Protein AF-A0A847JJD7-F1 (afdb_monomer)

Sequence (275 aa):
AQRFPERFYNIGIAEPCMVDVAVGLALGGLIPFANAFSALLSLRAIEAIRSNICYARTNVKLVAHYAGLSDYKDGPTHHSISDIAIFRSLPGMTLIVPSDATQTAAFVPLMAEKDGPITMRISRGASIAVHKEGEALEIGKAIARRKGKDVGLIACGSMVGRCMAASEILAREGIDAAVLEIHTIKPIDRDSICRVAADAGAIVTAEEHSILGGLGGAVAEVLAEECPTPMARIGISDTFARTAPDTDSLMDAYGLSIDQIVSAAIGVLKKKEKR

Solvent-accessible surface area (backbone atoms only — not comparable to full-atom values): 14033 Å² total; per-residue (Å²): 85,92,93,48,51,97,80,49,84,86,65,73,100,34,60,42,58,41,49,52,51,30,40,52,41,20,76,71,74,46,78,32,76,48,74,49,46,21,37,47,47,54,68,70,15,35,65,49,46,44,55,53,25,34,71,63,52,30,40,33,34,37,36,24,31,35,20,19,58,36,35,18,73,75,13,56,88,45,33,18,44,53,38,60,28,52,53,66,68,41,61,78,42,31,36,34,25,43,38,31,72,62,48,43,60,61,43,51,61,55,58,71,71,47,86,35,28,34,37,39,42,34,59,64,48,90,45,53,75,79,71,63,90,88,65,89,84,56,95,36,54,58,46,80,79,37,82,41,50,53,29,22,37,38,17,26,19,56,30,36,32,41,48,54,55,23,32,57,55,35,45,76,73,73,38,42,37,15,30,37,35,41,36,21,68,27,60,53,37,57,68,61,50,44,50,41,34,68,54,12,47,16,38,31,26,33,38,68,29,2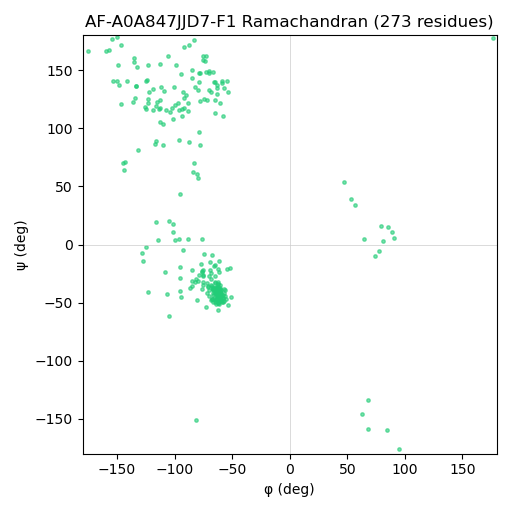4,49,66,57,21,65,44,35,57,51,48,54,46,24,72,75,77,42,80,49,52,67,40,72,38,22,31,80,86,68,83,57,70,60,42,98,43,42,66,65,44,38,38,77,47,50,60,30,42,68,46,53,40,52,43,49,61,55,29,43,63,54,46,78,75,109

pLDDT: mean 96.85, std 4.01, range [60.66, 98.94]

Nearest PDB structures (foldseek):
  6yak-assembly1_DDD  TM=9.909E-01  e=3.198E-36  Carboxydothermus hydrogenoformans
  6yaj-assembly1_AAA  TM=9.752E-01  e=3.052E-31  Carboxydothermus hydrogenoformans
  6yaj-assembly1_BBB  TM=9.661E-01  e=2.372E-31  Carboxydothermus hydrogenoformans
  6yaj-assembly1_CCC  TM=9.621E-01  e=3.250E-31  Carboxydothermus hydrogenoformans
  3ooy-assembly1_A  TM=9.419E-01  e=3.879E-27  Homo sapiens

Structure (mmCIF, N/CA/C/O backbone):
data_AF-A0A847JJD7-F1
#
_entry.id   AF-A0A847JJD7-F1
#
loop_
_atom_site.group_PDB
_atom_site.id
_atom_site.type_symbol
_atom_site.label_atom_id
_atom_site.label_alt_id
_atom_site.label_comp_id
_atom_site.label_asym_id
_atom_site.label_entity_id
_atom_site.label_seq_id
_atom_site.pdbx_PDB_ins_code
_atom_site.Cartn_x
_atom_site.Cartn_y
_atom_site.Cartn_z
_atom_site.occupancy
_atom_site.B_iso_or_equiv
_atom_site.auth_seq_id
_atom_site.auth_comp_id
_atom_site.auth_asym_id
_atom_site.auth_atom_id
_atom_site.pdbx_PDB_model_num
ATOM 1 N N . ALA A 1 1 ? 21.525 -11.545 -11.274 1.00 77.75 1 ALA A N 1
ATOM 2 C CA . ALA A 1 1 ? 22.694 -11.771 -12.149 1.00 77.75 1 ALA A CA 1
ATOM 3 C C . ALA A 1 1 ? 23.219 -13.213 -12.105 1.00 77.75 1 ALA A C 1
ATOM 5 O O . ALA A 1 1 ? 23.188 -13.846 -13.143 1.00 77.75 1 ALA A O 1
ATOM 6 N N . GLN A 1 2 ? 23.631 -13.772 -10.952 1.00 92.75 2 GLN A N 1
ATOM 7 C CA . GLN A 1 2 ? 24.321 -15.085 -10.882 1.00 92.75 2 GLN A CA 1
ATOM 8 C C . GLN A 1 2 ? 23.629 -16.247 -11.628 1.00 92.75 2 GLN A C 1
ATOM 10 O O . GLN A 1 2 ? 24.290 -16.978 -12.354 1.00 92.75 2 GLN A O 1
ATOM 15 N N . ARG A 1 3 ? 22.305 -16.412 -11.484 1.00 95.56 3 ARG A N 1
ATOM 16 C CA . ARG A 1 3 ? 21.555 -17.514 -12.124 1.00 95.56 3 ARG A CA 1
ATOM 17 C C . ARG A 1 3 ? 21.197 -17.262 -13.597 1.00 95.56 3 ARG A C 1
ATOM 19 O O . ARG A 1 3 ? 21.053 -18.213 -14.353 1.00 95.56 3 ARG A O 1
ATOM 26 N N . PHE A 1 4 ? 21.014 -16.001 -13.993 1.00 96.06 4 PHE A N 1
ATOM 27 C CA . PHE A 1 4 ? 20.565 -15.602 -15.335 1.00 96.06 4 PHE A CA 1
ATOM 28 C C . PHE A 1 4 ? 21.274 -14.307 -15.776 1.00 96.06 4 PHE A C 1
ATOM 30 O O . PHE A 1 4 ? 20.643 -13.247 -15.784 1.00 96.06 4 PHE A O 1
ATOM 37 N N . PRO A 1 5 ? 22.583 -14.351 -16.078 1.00 96.00 5 PRO A N 1
ATOM 38 C CA . PRO A 1 5 ? 23.358 -13.148 -16.388 1.00 96.00 5 PRO A CA 1
ATOM 39 C C . PRO A 1 5 ? 22.875 -12.461 -17.672 1.00 96.00 5 PRO A C 1
ATOM 41 O O . PRO A 1 5 ? 22.655 -11.257 -17.660 1.00 96.00 5 PRO A O 1
ATOM 44 N N . GLU A 1 6 ? 22.559 -13.234 -18.714 1.00 97.00 6 GLU A N 1
ATOM 45 C CA . GLU A 1 6 ? 22.067 -12.731 -20.013 1.00 97.00 6 GLU A CA 1
ATOM 46 C C . GLU A 1 6 ? 20.669 -12.087 -19.959 1.00 97.00 6 GLU A C 1
ATOM 48 O O . GLU A 1 6 ? 20.204 -11.509 -20.936 1.00 97.00 6 GLU A O 1
ATOM 53 N N . ARG A 1 7 ? 19.966 -12.202 -18.822 1.00 95.94 7 ARG A N 1
ATOM 54 C CA . ARG A 1 7 ? 18.640 -11.599 -18.589 1.00 95.94 7 ARG A CA 1
ATOM 55 C C . ARG A 1 7 ? 18.666 -10.562 -17.466 1.00 95.94 7 ARG A C 1
ATOM 57 O O . ARG A 1 7 ? 17.633 -10.277 -16.864 1.00 95.94 7 ARG A O 1
ATOM 64 N N . PHE A 1 8 ? 19.847 -10.046 -17.132 1.00 97.88 8 PHE A N 1
ATOM 65 C CA . PHE A 1 8 ? 20.032 -9.039 -16.097 1.00 97.88 8 PHE A CA 1
ATOM 66 C C . PHE A 1 8 ? 20.765 -7.825 -16.666 1.00 97.88 8 PHE A C 1
ATOM 68 O O . PHE A 1 8 ? 21.933 -7.911 -17.034 1.00 97.88 8 PHE A O 1
ATOM 75 N N . TYR A 1 9 ? 20.089 -6.680 -16.669 1.00 97.06 9 TYR A N 1
ATOM 76 C CA . TYR A 1 9 ? 20.621 -5.430 -17.200 1.00 97.06 9 TYR A CA 1
ATOM 77 C C . TYR A 1 9 ? 20.827 -4.438 -16.056 1.00 97.06 9 TYR A C 1
ATOM 79 O O . TYR A 1 9 ? 19.872 -4.058 -15.380 1.00 97.06 9 TYR A O 1
ATOM 87 N N . ASN A 1 10 ? 22.074 -4.027 -15.825 1.00 96.81 10 ASN A N 1
ATOM 88 C CA . ASN A 1 10 ? 22.389 -2.944 -14.896 1.00 96.81 10 ASN A CA 1
ATOM 89 C C . ASN A 1 10 ? 22.458 -1.627 -15.676 1.00 96.81 10 ASN A C 1
ATOM 91 O O . ASN A 1 10 ? 23.309 -1.476 -16.548 1.00 96.81 10 ASN A O 1
ATOM 95 N N . ILE A 1 11 ? 21.560 -0.696 -15.356 1.00 97.25 11 ILE A N 1
ATOM 96 C CA . ILE A 1 11 ? 21.404 0.582 -16.067 1.00 97.25 11 ILE A CA 1
ATOM 97 C C . ILE A 1 11 ? 22.097 1.742 -15.317 1.00 97.25 11 ILE A C 1
ATOM 99 O O . ILE A 1 11 ? 22.046 2.891 -15.745 1.00 97.25 11 ILE A O 1
ATOM 103 N N . GLY A 1 12 ? 22.790 1.458 -14.207 1.00 96.81 12 GLY A N 1
ATOM 104 C CA . GLY A 1 12 ? 23.416 2.479 -13.364 1.00 96.81 12 GLY A CA 1
ATOM 105 C C . GLY A 1 12 ? 22.395 3.365 -12.637 1.00 96.81 12 GLY A C 1
ATOM 106 O O . GLY A 1 12 ? 21.240 2.985 -12.457 1.00 96.81 12 GLY A O 1
ATOM 107 N N . ILE A 1 13 ? 22.822 4.559 -12.211 1.00 97.06 13 ILE A N 1
ATOM 108 C CA . ILE A 1 13 ? 21.993 5.532 -11.466 1.00 97.06 13 ILE A CA 1
ATOM 109 C C . ILE A 1 13 ? 21.169 6.381 -12.453 1.00 97.06 13 ILE A C 1
ATOM 111 O O . ILE A 1 13 ? 21.366 7.591 -12.609 1.00 97.06 13 ILE A O 1
ATOM 115 N N . ALA A 1 14 ? 20.294 5.713 -13.201 1.00 97.50 14 ALA A N 1
ATOM 116 C CA . ALA A 1 14 ? 19.528 6.302 -14.294 1.00 97.50 14 ALA A CA 1
ATOM 117 C C . ALA A 1 14 ? 18.119 5.697 -14.364 1.00 97.50 14 ALA A C 1
ATOM 119 O O . ALA A 1 14 ? 17.756 5.030 -15.326 1.00 97.50 14 ALA A O 1
ATOM 120 N N . GLU A 1 15 ? 17.311 5.914 -13.328 1.00 98.06 15 GLU A N 1
ATOM 121 C CA . GLU A 1 15 ? 15.996 5.285 -13.165 1.00 98.06 15 GLU A CA 1
ATOM 122 C C . GLU A 1 15 ? 15.002 5.617 -14.291 1.00 98.06 15 GLU A C 1
ATOM 124 O O . GLU A 1 15 ? 14.332 4.689 -14.744 1.00 98.06 15 GLU A O 1
ATOM 129 N N . PRO A 1 16 ? 14.925 6.857 -14.823 1.00 98.19 16 PRO A N 1
ATOM 130 C CA . PRO A 1 16 ? 14.134 7.118 -16.028 1.00 98.19 16 PRO A CA 1
ATOM 131 C C . PRO A 1 16 ? 14.611 6.284 -17.228 1.00 98.19 16 PRO A C 1
ATOM 133 O O . PRO A 1 16 ? 13.804 5.638 -17.888 1.00 98.19 16 PRO A O 1
ATOM 136 N N . CYS A 1 17 ? 15.929 6.192 -17.452 1.00 98.25 17 CYS A N 1
ATOM 137 C CA . CYS A 1 17 ? 16.489 5.363 -18.523 1.00 98.25 17 CYS A CA 1
ATOM 138 C C . CYS A 1 17 ? 16.209 3.871 -18.300 1.00 98.25 17 CYS A C 1
ATOM 140 O O . CYS A 1 17 ? 15.950 3.145 -19.252 1.00 98.25 17 CYS A O 1
ATOM 142 N N . MET A 1 18 ? 16.245 3.394 -17.051 1.00 98.62 18 MET A N 1
ATOM 143 C CA . MET A 1 18 ? 15.882 2.018 -16.705 1.00 98.62 18 MET A CA 1
ATOM 144 C C . MET A 1 18 ? 14.426 1.722 -17.076 1.00 98.62 18 MET A C 1
ATOM 146 O O . MET A 1 18 ? 14.143 0.646 -17.602 1.00 98.62 18 MET A O 1
ATOM 150 N N . VAL A 1 19 ? 13.518 2.672 -16.831 1.00 98.62 19 VAL A N 1
ATOM 151 C CA . VAL A 1 19 ? 12.116 2.569 -17.250 1.00 98.62 19 VAL A CA 1
ATOM 152 C C . VAL A 1 19 ? 12.015 2.483 -18.772 1.00 98.62 19 VAL A C 1
ATOM 154 O O . VAL A 1 19 ? 11.368 1.567 -19.270 1.00 98.62 19 VAL A O 1
ATOM 157 N N . ASP A 1 20 ? 12.707 3.345 -19.516 1.00 98.38 20 ASP A N 1
ATOM 158 C CA . ASP A 1 20 ? 12.668 3.330 -20.985 1.00 98.38 20 ASP A CA 1
ATOM 159 C C . ASP A 1 20 ? 13.267 2.052 -21.586 1.00 98.38 20 ASP A C 1
ATOM 161 O O . ASP A 1 20 ? 12.718 1.483 -22.532 1.00 98.38 20 ASP A O 1
ATOM 165 N N . VAL A 1 21 ? 14.354 1.538 -21.003 1.00 98.69 21 VAL A N 1
ATOM 166 C CA . VAL A 1 21 ? 14.927 0.241 -21.387 1.00 98.69 21 VAL A CA 1
ATOM 167 C C . VAL A 1 21 ? 13.924 -0.881 -21.128 1.00 98.69 21 VAL A C 1
ATOM 169 O O . VAL A 1 21 ? 13.715 -1.721 -22.003 1.00 98.69 21 VAL A O 1
ATOM 172 N N . ALA A 1 22 ? 13.259 -0.891 -19.968 1.00 98.69 22 ALA A N 1
ATOM 173 C CA . ALA A 1 22 ? 12.214 -1.867 -19.682 1.00 98.69 22 ALA A CA 1
ATOM 174 C C . ALA A 1 22 ? 11.063 -1.761 -20.694 1.00 98.69 22 ALA A C 1
ATOM 176 O O . ALA A 1 22 ? 10.629 -2.773 -21.232 1.00 98.69 22 ALA A O 1
ATOM 177 N N . VAL A 1 23 ? 10.621 -0.554 -21.039 1.00 98.75 23 VAL A N 1
ATOM 178 C CA . VAL A 1 23 ? 9.600 -0.339 -22.074 1.00 98.75 23 VAL A CA 1
ATOM 179 C C . VAL A 1 23 ? 10.040 -0.922 -23.421 1.00 98.75 23 VAL A C 1
ATOM 181 O O . VAL A 1 23 ? 9.278 -1.665 -24.038 1.00 98.75 23 VAL A O 1
ATOM 184 N N . GLY A 1 24 ? 11.279 -0.671 -23.851 1.00 98.62 24 GLY A N 1
ATOM 185 C CA . GLY A 1 24 ? 11.830 -1.248 -25.080 1.00 98.62 24 GLY A CA 1
ATOM 186 C C . GLY A 1 24 ? 11.854 -2.781 -25.066 1.00 98.62 24 GLY A C 1
ATOM 187 O O . GLY A 1 24 ? 11.443 -3.413 -26.038 1.00 98.62 24 GLY A O 1
ATOM 188 N N . LEU A 1 25 ? 12.262 -3.391 -23.947 1.00 98.56 25 LEU A N 1
ATOM 189 C CA . LEU A 1 25 ? 12.244 -4.849 -23.774 1.00 98.56 25 LEU A CA 1
ATOM 190 C C . LEU A 1 25 ? 10.815 -5.412 -23.833 1.00 98.56 25 LEU A C 1
ATOM 192 O O . LEU A 1 25 ? 10.595 -6.442 -24.471 1.00 98.56 25 LEU A O 1
ATOM 196 N N . ALA A 1 26 ? 9.844 -4.732 -23.213 1.00 98.62 26 ALA A N 1
ATOM 197 C CA . ALA A 1 26 ? 8.437 -5.130 -23.252 1.00 98.62 26 ALA A CA 1
ATOM 198 C C . ALA A 1 26 ? 7.869 -5.084 -24.679 1.00 98.62 26 ALA A C 1
ATOM 200 O O . ALA A 1 26 ? 7.222 -6.032 -25.120 1.00 98.62 26 ALA A O 1
ATOM 201 N N . LEU A 1 27 ? 8.162 -4.020 -25.432 1.00 98.25 27 LEU A N 1
ATOM 202 C CA . LEU A 1 27 ? 7.766 -3.893 -26.841 1.00 98.25 27 LEU A CA 1
ATOM 203 C C . LEU A 1 27 ? 8.446 -4.938 -27.741 1.00 98.25 27 LEU A C 1
ATOM 205 O O . LEU A 1 27 ? 7.876 -5.344 -28.750 1.00 98.25 27 LEU A O 1
ATOM 209 N N . GLY A 1 28 ? 9.633 -5.410 -27.355 1.00 98.00 28 GLY A N 1
ATOM 210 C CA . GLY A 1 28 ? 10.330 -6.534 -27.984 1.00 98.00 28 GLY A CA 1
ATOM 211 C C . GLY A 1 28 ? 9.774 -7.920 -27.629 1.00 98.00 28 GLY A C 1
ATOM 212 O O . GLY A 1 28 ? 10.360 -8.920 -28.039 1.00 98.00 28 GLY A O 1
ATOM 213 N N . GLY A 1 29 ? 8.674 -8.005 -26.871 1.00 97.38 29 GLY A N 1
ATOM 214 C CA . GLY A 1 29 ? 8.011 -9.262 -26.509 1.00 97.38 29 GLY A CA 1
ATOM 215 C C . GLY A 1 29 ? 8.528 -9.926 -25.229 1.00 97.38 29 GLY A C 1
ATOM 216 O O . GLY A 1 29 ? 8.178 -11.074 -24.957 1.00 97.38 29 GLY A O 1
ATOM 217 N N . LEU A 1 30 ? 9.358 -9.238 -24.438 1.00 98.19 30 LEU A N 1
ATOM 218 C CA 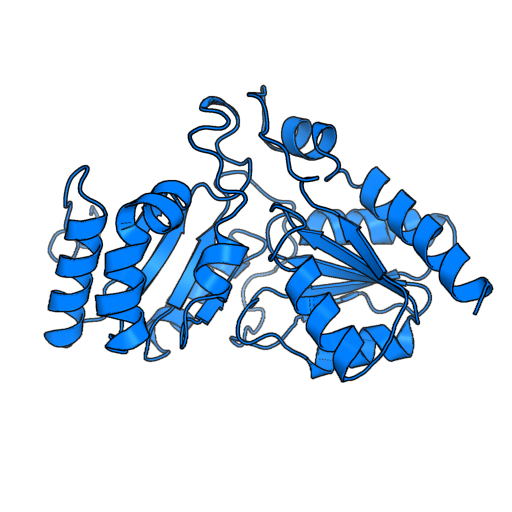. LEU A 1 30 ? 9.816 -9.727 -23.134 1.00 98.19 30 LEU A CA 1
ATOM 219 C C . LEU A 1 30 ? 8.902 -9.247 -21.995 1.00 98.19 30 LEU A C 1
ATOM 221 O O . LEU A 1 30 ? 8.050 -8.383 -22.173 1.00 98.19 30 LEU A O 1
ATOM 225 N N . ILE A 1 31 ? 9.110 -9.796 -20.794 1.00 98.50 31 ILE A N 1
ATOM 226 C CA . ILE A 1 31 ? 8.401 -9.402 -19.566 1.00 98.50 31 ILE A CA 1
ATOM 227 C C . ILE A 1 31 ? 9.437 -8.839 -18.580 1.00 98.50 31 ILE A C 1
ATOM 229 O O . ILE A 1 31 ? 10.026 -9.591 -17.796 1.00 98.50 31 ILE A O 1
ATOM 233 N N . PRO A 1 32 ? 9.754 -7.538 -18.660 1.00 98.50 32 PRO A N 1
ATOM 234 C CA . PRO A 1 32 ? 10.805 -6.932 -17.860 1.00 98.50 32 PRO A CA 1
ATOM 235 C C . PRO A 1 32 ? 10.331 -6.639 -16.435 1.00 98.50 32 PRO A C 1
ATOM 237 O O . PRO A 1 32 ? 9.287 -6.021 -16.218 1.00 98.50 32 PRO A O 1
ATOM 240 N N . PHE A 1 33 ? 11.165 -7.025 -15.471 1.00 98.69 33 PHE A N 1
ATOM 241 C CA . PHE A 1 33 ? 11.082 -6.572 -14.087 1.00 98.69 33 PHE A CA 1
ATOM 242 C C . PHE A 1 33 ? 12.138 -5.487 -13.858 1.00 98.69 33 PHE A C 1
ATOM 244 O O . PHE A 1 33 ? 13.333 -5.780 -13.813 1.00 98.69 33 PHE A O 1
ATOM 251 N N . ALA A 1 34 ? 11.699 -4.237 -13.723 1.00 98.31 34 ALA A N 1
ATOM 252 C CA . ALA A 1 34 ? 12.548 -3.099 -13.395 1.00 98.31 34 ALA A CA 1
ATOM 253 C C . ALA A 1 34 ? 12.497 -2.845 -11.883 1.00 98.31 34 ALA A C 1
ATOM 255 O O . ALA A 1 34 ? 11.443 -2.530 -11.330 1.00 98.31 34 ALA A O 1
ATOM 256 N N . ASN A 1 35 ? 13.636 -3.018 -11.213 1.00 96.81 35 ASN A N 1
ATOM 257 C CA . ASN A 1 35 ? 13.753 -2.934 -9.759 1.00 96.81 35 ASN A CA 1
ATOM 258 C C . ASN A 1 35 ? 14.596 -1.721 -9.356 1.00 96.81 35 ASN A C 1
ATOM 260 O O . ASN A 1 35 ? 15.750 -1.615 -9.768 1.00 96.81 35 ASN A O 1
ATOM 264 N N . ALA A 1 36 ? 14.034 -0.847 -8.525 1.00 97.12 36 ALA A N 1
ATOM 265 C CA . ALA A 1 36 ? 14.740 0.272 -7.909 1.00 97.12 36 ALA A CA 1
ATOM 266 C C . ALA A 1 36 ? 14.064 0.670 -6.589 1.00 97.12 36 ALA A C 1
ATOM 268 O O . ALA A 1 36 ? 13.037 0.116 -6.192 1.00 97.12 36 ALA A O 1
ATOM 269 N N . PHE A 1 37 ? 14.653 1.639 -5.889 1.00 97.19 37 PHE A N 1
ATOM 270 C CA . PHE A 1 37 ? 14.077 2.157 -4.653 1.00 97.19 37 PHE A CA 1
ATOM 271 C C . PHE A 1 37 ? 12.747 2.839 -4.971 1.00 97.19 37 PHE A C 1
ATOM 273 O O . PHE A 1 37 ? 12.632 3.559 -5.967 1.00 97.19 37 PHE A O 1
ATOM 280 N N . SER A 1 38 ? 11.755 2.640 -4.109 1.00 97.50 38 SER A N 1
ATOM 281 C CA . SER A 1 38 ? 10.404 3.147 -4.309 1.00 97.50 38 SER A CA 1
ATOM 282 C C . SER A 1 38 ? 10.418 4.662 -4.470 1.00 97.50 38 SER A C 1
ATOM 284 O O . SER A 1 38 ? 9.846 5.168 -5.427 1.00 97.50 38 SER A O 1
ATOM 286 N N . ALA A 1 39 ? 11.193 5.376 -3.642 1.00 96.25 39 ALA A N 1
ATOM 287 C CA . ALA A 1 39 ? 11.387 6.820 -3.764 1.00 96.25 39 ALA A CA 1
ATOM 288 C C . ALA A 1 39 ? 11.934 7.245 -5.142 1.00 96.25 39 ALA A C 1
ATOM 290 O O . ALA A 1 39 ? 11.503 8.253 -5.695 1.00 96.25 39 ALA A O 1
ATOM 291 N N . LEU A 1 40 ? 12.843 6.474 -5.744 1.00 97.38 40 LEU A N 1
ATOM 292 C CA . LEU A 1 40 ? 13.418 6.816 -7.048 1.00 97.38 40 LEU A CA 1
ATOM 293 C C . LEU A 1 40 ? 12.428 6.534 -8.186 1.00 97.38 40 LEU A C 1
ATOM 295 O O . LEU A 1 40 ? 12.306 7.336 -9.110 1.00 97.38 40 LEU A O 1
ATOM 299 N N . LEU A 1 41 ? 11.657 5.449 -8.099 1.00 98.25 41 LEU A N 1
ATOM 300 C CA . LEU A 1 41 ? 10.594 5.180 -9.067 1.00 98.25 41 LEU A CA 1
ATOM 301 C C . LEU A 1 41 ? 9.458 6.207 -8.961 1.00 98.25 41 LEU A C 1
ATOM 303 O O . LEU A 1 41 ? 9.027 6.751 -9.976 1.00 98.25 41 LEU A O 1
ATOM 307 N N . SER A 1 42 ? 8.989 6.496 -7.747 1.00 97.69 42 SER A N 1
ATOM 308 C CA . SER A 1 42 ? 7.819 7.344 -7.511 1.00 97.69 42 SER A CA 1
ATOM 309 C C . SER A 1 42 ? 8.110 8.839 -7.636 1.00 97.69 42 SER A C 1
ATOM 311 O O . SER A 1 42 ? 7.197 9.595 -7.947 1.00 97.69 42 SER A O 1
ATOM 313 N N . LEU A 1 43 ? 9.350 9.287 -7.409 1.00 96.94 43 LEU A N 1
ATOM 314 C CA . LEU A 1 43 ? 9.704 10.712 -7.473 1.00 96.94 43 LEU A CA 1
ATOM 315 C C . LEU A 1 43 ? 10.525 11.063 -8.716 1.00 96.94 43 LEU A C 1
ATOM 317 O O . LEU A 1 43 ? 10.267 12.085 -9.346 1.00 96.94 43 LEU A O 1
ATOM 321 N N . ARG A 1 44 ? 11.513 10.237 -9.083 1.00 97.50 44 ARG A N 1
ATOM 322 C CA . ARG A 1 44 ? 12.485 10.568 -10.141 1.00 97.50 44 ARG A CA 1
ATOM 323 C C . ARG A 1 44 ? 12.100 10.003 -11.507 1.00 97.50 44 ARG A C 1
ATOM 325 O O . ARG A 1 44 ? 12.252 10.703 -12.501 1.00 97.50 44 ARG A O 1
ATOM 332 N N . ALA A 1 45 ? 11.573 8.780 -11.572 1.00 98.25 45 ALA A N 1
ATOM 333 C CA . ALA A 1 45 ? 11.187 8.131 -12.832 1.00 98.25 45 ALA A CA 1
ATOM 334 C C . ALA A 1 45 ? 9.694 8.275 -13.190 1.00 98.25 45 ALA A C 1
ATOM 336 O O . ALA A 1 45 ? 9.233 7.700 -14.175 1.00 98.25 45 ALA A O 1
ATOM 337 N N . ILE A 1 46 ? 8.926 9.038 -12.407 1.00 98.31 46 ILE A N 1
ATOM 338 C CA . ILE A 1 46 ? 7.461 9.047 -12.485 1.00 98.31 46 ILE A CA 1
ATOM 339 C C . ILE A 1 46 ? 6.902 9.519 -13.830 1.00 98.31 46 ILE A C 1
ATOM 341 O O . ILE A 1 46 ? 5.881 9.001 -14.278 1.00 98.31 46 ILE A O 1
ATOM 345 N N . GLU A 1 47 ? 7.563 10.467 -14.497 1.00 98.31 47 GLU A N 1
ATOM 346 C CA . GLU A 1 47 ? 7.131 10.942 -15.816 1.00 98.31 47 GLU A CA 1
ATOM 347 C C . GLU A 1 47 ? 7.242 9.818 -16.858 1.00 98.31 47 GLU A C 1
ATOM 349 O O . GLU A 1 47 ? 6.241 9.482 -17.492 1.00 98.31 47 GLU A O 1
ATOM 354 N N . ALA A 1 48 ? 8.393 9.138 -16.918 1.00 98.19 48 ALA A N 1
ATOM 355 C CA . ALA A 1 48 ? 8.603 7.989 -17.797 1.00 98.19 48 ALA A CA 1
ATOM 356 C C . ALA A 1 48 ? 7.616 6.848 -17.485 1.00 98.19 48 ALA A C 1
ATOM 358 O O . ALA A 1 48 ? 7.027 6.262 -18.391 1.00 98.19 48 ALA A O 1
ATOM 359 N N . ILE A 1 49 ? 7.344 6.568 -16.204 1.00 98.75 49 ILE A N 1
ATOM 360 C CA . ILE A 1 49 ? 6.347 5.558 -15.807 1.00 98.75 49 ILE A CA 1
ATOM 361 C C . ILE A 1 49 ? 4.940 5.966 -16.267 1.00 98.75 49 ILE A C 1
ATOM 363 O O . ILE A 1 49 ? 4.176 5.142 -16.776 1.00 98.75 49 ILE A O 1
ATOM 367 N N . ARG A 1 50 ? 4.564 7.236 -16.112 1.00 98.62 50 ARG A N 1
ATOM 368 C CA . ARG A 1 50 ? 3.251 7.731 -16.536 1.00 98.62 50 ARG A CA 1
ATOM 369 C C . ARG A 1 50 ? 3.082 7.626 -18.053 1.00 98.62 50 ARG A C 1
ATOM 371 O O . ARG A 1 50 ? 2.070 7.096 -18.509 1.00 98.62 50 ARG A O 1
ATOM 378 N N . SER A 1 51 ? 4.041 8.132 -18.817 1.00 98.19 51 SER A N 1
ATOM 379 C CA . SER A 1 51 ? 3.928 8.275 -20.270 1.00 98.19 51 SER A CA 1
ATOM 380 C C . SER A 1 51 ? 4.217 6.958 -20.998 1.00 98.19 51 SER A C 1
ATOM 382 O O . SER A 1 51 ? 3.417 6.511 -21.824 1.00 98.19 51 SER A O 1
ATOM 384 N N . ASN A 1 52 ? 5.303 6.278 -20.632 1.00 98.56 52 ASN A N 1
ATOM 385 C CA . ASN A 1 52 ? 5.836 5.152 -21.403 1.00 98.56 52 ASN A CA 1
ATOM 386 C C . ASN A 1 52 ? 5.336 3.794 -20.889 1.00 98.56 52 ASN A C 1
ATOM 388 O O . ASN A 1 52 ? 5.351 2.812 -21.632 1.00 98.56 52 ASN A O 1
ATOM 392 N N . ILE A 1 53 ? 4.841 3.733 -19.646 1.00 98.62 53 ILE A N 1
ATOM 393 C CA . ILE A 1 53 ? 4.211 2.529 -19.087 1.00 98.62 53 ILE A CA 1
ATOM 394 C C . ILE A 1 53 ? 2.691 2.670 -19.032 1.00 98.62 53 ILE A C 1
ATOM 396 O O . ILE A 1 53 ? 1.981 1.895 -19.668 1.00 98.62 53 ILE A O 1
ATOM 400 N N . CYS A 1 54 ? 2.167 3.645 -18.289 1.00 98.62 54 CYS A N 1
ATOM 401 C CA . CYS A 1 54 ? 0.732 3.710 -18.001 1.00 98.62 54 CYS A CA 1
ATOM 402 C C . CYS A 1 54 ? -0.092 4.126 -19.222 1.00 98.62 54 CYS A C 1
ATOM 404 O O . CYS A 1 54 ? -1.022 3.423 -19.616 1.00 98.62 54 CYS A O 1
ATOM 406 N N . TYR A 1 55 ? 0.255 5.258 -19.840 1.00 98.44 55 TYR A N 1
ATOM 407 C CA . TYR A 1 55 ? -0.453 5.768 -21.013 1.00 98.44 55 TYR A CA 1
ATOM 408 C C . TYR A 1 55 ? -0.292 4.836 -22.220 1.00 98.44 55 TYR A C 1
ATOM 410 O O . TYR A 1 55 ? -1.286 4.465 -22.844 1.00 98.44 55 TYR A O 1
ATOM 418 N N . ALA A 1 56 ? 0.937 4.388 -22.492 1.00 97.88 56 ALA A N 1
ATOM 419 C CA . ALA A 1 56 ? 1.233 3.454 -23.577 1.00 97.88 56 ALA A CA 1
ATOM 420 C C . ALA A 1 56 ? 0.807 1.995 -23.297 1.00 97.88 56 ALA A C 1
ATOM 422 O O . ALA A 1 56 ? 0.857 1.167 -24.202 1.00 97.88 56 ALA A O 1
ATOM 423 N N . ARG A 1 57 ? 0.374 1.678 -22.065 1.00 97.62 57 ARG A N 1
ATOM 424 C CA . ARG A 1 57 ? -0.043 0.339 -21.603 1.00 97.62 57 ARG A CA 1
ATOM 425 C C . ARG A 1 57 ? 1.002 -0.753 -21.849 1.00 97.62 57 ARG A C 1
ATOM 427 O O . ARG A 1 57 ? 0.656 -1.872 -22.218 1.00 97.62 57 ARG A O 1
ATOM 434 N N . THR A 1 58 ? 2.279 -0.441 -21.658 1.00 98.38 58 THR A N 1
ATOM 435 C CA . THR A 1 58 ? 3.344 -1.425 -21.887 1.00 98.38 58 THR A CA 1
ATOM 436 C C . THR A 1 58 ? 3.443 -2.422 -20.732 1.00 98.38 58 THR A C 1
ATOM 438 O O . THR A 1 58 ? 3.160 -2.105 -19.573 1.00 98.38 58 THR A O 1
ATOM 441 N N . ASN A 1 59 ? 3.819 -3.663 -21.054 1.00 98.62 59 ASN A N 1
ATOM 442 C CA . ASN A 1 59 ? 3.816 -4.798 -20.129 1.00 98.62 59 ASN A CA 1
ATOM 443 C C . ASN A 1 59 ? 5.046 -4.809 -19.195 1.00 98.62 59 ASN A C 1
ATOM 445 O O . ASN A 1 59 ? 5.822 -5.762 -19.173 1.00 98.62 59 ASN A O 1
ATOM 449 N N . VAL A 1 60 ? 5.251 -3.727 -18.440 1.00 98.81 60 VAL A N 1
ATOM 450 C CA . VAL A 1 60 ? 6.393 -3.563 -17.527 1.00 98.81 60 VAL A CA 1
ATOM 451 C C . VAL A 1 60 ? 5.990 -3.853 -16.083 1.00 98.81 60 VAL A C 1
ATOM 453 O O . VAL A 1 60 ? 4.955 -3.379 -15.602 1.00 98.81 60 VAL A O 1
ATOM 456 N N . LYS A 1 61 ? 6.837 -4.612 -15.375 1.00 98.81 61 LYS A N 1
ATOM 457 C CA . LYS A 1 61 ? 6.695 -4.906 -13.944 1.00 98.81 61 LYS A CA 1
ATOM 458 C C . LYS A 1 61 ? 7.696 -4.069 -13.160 1.00 98.81 61 LYS A C 1
ATOM 460 O O . LYS A 1 61 ? 8.903 -4.242 -13.291 1.00 98.81 61 LYS A O 1
ATOM 465 N N . LEU A 1 62 ? 7.199 -3.152 -12.349 1.00 98.81 62 LEU A N 1
ATOM 466 C CA . LEU A 1 62 ? 8.000 -2.330 -11.456 1.00 98.81 62 LEU A CA 1
ATOM 467 C C . LEU A 1 62 ? 8.075 -3.014 -10.090 1.00 98.81 62 LEU A C 1
ATOM 469 O O . LEU A 1 62 ? 7.060 -3.422 -9.527 1.00 98.81 62 LEU A O 1
ATOM 473 N N . VAL A 1 63 ? 9.280 -3.139 -9.546 1.00 98.44 63 VAL A N 1
ATOM 474 C CA . VAL A 1 63 ? 9.499 -3.579 -8.166 1.00 98.44 63 VAL A CA 1
ATOM 475 C C . VAL A 1 63 ? 10.071 -2.391 -7.408 1.00 98.44 63 VAL A C 1
ATOM 477 O O . VAL A 1 63 ? 11.215 -1.996 -7.617 1.00 98.44 63 VAL A O 1
ATOM 480 N N . ALA A 1 64 ? 9.228 -1.786 -6.578 1.00 97.88 64 ALA A N 1
ATOM 481 C CA . ALA A 1 64 ? 9.515 -0.594 -5.800 1.00 97.88 64 ALA A CA 1
ATOM 482 C C . ALA A 1 64 ? 9.954 -1.006 -4.391 1.00 97.88 64 ALA A C 1
ATOM 484 O O . ALA A 1 64 ? 9.131 -1.198 -3.495 1.00 97.88 64 ALA A O 1
ATOM 485 N N . HIS A 1 65 ? 11.258 -1.204 -4.214 1.00 94.19 65 HIS A N 1
ATOM 486 C CA . HIS A 1 65 ? 11.846 -1.708 -2.970 1.00 94.19 65 HIS A CA 1
ATOM 487 C C . HIS A 1 65 ? 12.156 -0.569 -1.981 1.00 94.19 65 HIS A C 1
ATOM 489 O O . HIS A 1 65 ? 12.090 0.597 -2.353 1.00 94.19 65 HIS A O 1
ATOM 495 N N . TYR A 1 66 ? 12.534 -0.871 -0.735 1.00 95.50 66 TYR A N 1
ATOM 496 C CA . TYR A 1 66 ? 12.853 0.152 0.285 1.00 95.50 66 TYR A CA 1
ATOM 497 C C . TYR A 1 66 ? 11.693 1.130 0.531 1.00 95.50 66 TYR A C 1
ATOM 499 O O . TYR A 1 66 ? 11.883 2.321 0.768 1.00 95.50 66 TYR A O 1
ATOM 507 N N . ALA A 1 67 ? 10.462 0.635 0.426 1.00 97.00 67 ALA A N 1
ATOM 508 C CA . ALA A 1 67 ? 9.286 1.458 0.621 1.00 97.00 67 ALA A CA 1
ATOM 509 C C . ALA A 1 67 ? 9.070 1.812 2.104 1.00 97.00 67 ALA A C 1
ATOM 511 O O . ALA A 1 67 ? 9.615 1.163 3.000 1.00 97.00 67 ALA A O 1
ATOM 512 N N . GLY A 1 68 ? 8.255 2.833 2.364 1.00 96.94 68 GLY A N 1
ATOM 513 C CA . GLY A 1 68 ? 7.889 3.241 3.717 1.00 96.94 68 GLY A CA 1
ATOM 514 C C . GLY A 1 68 ? 9.065 3.829 4.488 1.00 96.94 68 GLY A C 1
ATOM 515 O O . GLY A 1 68 ? 9.808 4.666 3.974 1.00 96.94 68 GLY A O 1
ATOM 516 N N . LEU A 1 69 ? 9.211 3.383 5.731 1.00 96.88 69 LEU A N 1
ATOM 517 C CA . LEU A 1 69 ? 10.241 3.785 6.690 1.00 96.88 69 LEU A CA 1
ATOM 518 C C . LEU A 1 69 ? 11.361 2.742 6.796 1.00 96.88 69 LEU A C 1
ATOM 520 O O . LEU A 1 69 ? 12.209 2.800 7.684 1.00 96.88 69 LEU A O 1
ATOM 524 N N . SER A 1 70 ? 11.373 1.769 5.885 1.00 93.44 70 SER A N 1
ATOM 525 C CA . SER A 1 70 ? 12.292 0.635 5.934 1.00 93.44 70 SER A CA 1
ATOM 526 C C . SER A 1 70 ? 13.757 0.977 5.676 1.00 93.44 70 SER A C 1
ATOM 528 O O . SER A 1 70 ? 14.631 0.190 6.040 1.00 93.44 70 SER A O 1
ATOM 530 N N . ASP A 1 71 ? 14.038 2.164 5.131 1.00 93.62 71 ASP A N 1
ATOM 531 C CA . ASP A 1 71 ? 15.391 2.720 5.015 1.00 93.62 71 ASP A CA 1
ATOM 532 C C . ASP A 1 71 ? 15.746 3.664 6.174 1.00 93.62 71 ASP A C 1
ATOM 534 O O . ASP A 1 71 ? 16.334 4.734 6.023 1.00 93.62 71 ASP A O 1
ATOM 538 N N . TYR A 1 72 ? 15.380 3.213 7.371 1.00 93.19 72 TYR A N 1
ATOM 539 C CA . TYR A 1 72 ? 15.435 3.925 8.644 1.00 93.19 72 TYR A CA 1
ATOM 540 C C . TYR A 1 72 ? 16.797 4.561 8.998 1.00 93.19 72 TYR A C 1
ATOM 542 O O . TYR A 1 72 ? 16.849 5.449 9.849 1.00 93.19 72 TYR A O 1
ATOM 550 N N . LYS A 1 73 ? 17.912 4.122 8.390 1.00 93.94 73 LYS A N 1
ATOM 551 C CA . LYS A 1 73 ? 19.252 4.711 8.598 1.00 93.94 73 LYS A CA 1
ATOM 552 C C . LYS A 1 73 ? 19.533 5.896 7.681 1.00 93.94 73 LYS A C 1
ATOM 554 O O . LYS A 1 73 ? 20.172 6.847 8.124 1.00 93.94 73 LYS A O 1
ATOM 559 N N . ASP A 1 74 ? 19.060 5.830 6.441 1.00 93.50 74 ASP A N 1
ATOM 560 C CA . ASP A 1 74 ? 19.346 6.823 5.402 1.00 93.50 74 ASP A CA 1
ATOM 561 C C . ASP A 1 74 ? 18.373 8.011 5.487 1.00 93.50 74 ASP A C 1
ATOM 563 O O . ASP A 1 74 ? 18.698 9.138 5.101 1.00 93.50 74 ASP A O 1
ATOM 567 N N . GLY A 1 75 ? 17.212 7.793 6.114 1.00 93.50 75 GLY A N 1
ATOM 568 C CA . GLY A 1 75 ? 16.336 8.850 6.600 1.00 93.50 75 GLY A CA 1
ATOM 569 C C . GLY A 1 75 ? 15.389 9.416 5.537 1.00 93.50 75 GLY A C 1
ATOM 570 O O . GLY A 1 75 ? 15.098 8.769 4.528 1.00 93.50 75 GLY A O 1
ATOM 571 N N . PRO A 1 76 ? 14.861 10.637 5.745 1.00 94.31 76 PRO A N 1
ATOM 572 C CA . PRO A 1 76 ? 13.702 11.140 5.004 1.00 94.31 76 PRO A CA 1
ATOM 573 C C . PRO A 1 76 ? 13.924 11.337 3.503 1.00 94.31 76 PRO A C 1
ATOM 575 O O . PRO A 1 76 ? 12.951 11.431 2.764 1.00 94.31 76 PRO A O 1
ATOM 578 N N . THR A 1 77 ? 15.173 11.397 3.039 1.00 94.12 77 THR A N 1
ATOM 579 C CA . THR A 1 77 ? 15.494 11.468 1.605 1.00 94.12 77 THR A CA 1
ATOM 580 C C . THR A 1 77 ? 15.311 10.127 0.889 1.00 94.12 77 THR A C 1
ATOM 582 O O . THR A 1 77 ? 15.138 10.120 -0.327 1.00 94.12 77 THR A O 1
ATOM 585 N N . HIS A 1 78 ? 15.338 9.015 1.630 1.00 94.12 78 HIS A N 1
ATOM 586 C CA . HIS A 1 78 ? 15.194 7.650 1.113 1.00 94.12 78 HIS A CA 1
ATOM 587 C C . HIS A 1 78 ? 13.845 7.021 1.479 1.00 94.12 78 HIS A C 1
ATOM 589 O O . HIS A 1 78 ? 13.362 6.142 0.764 1.00 94.12 78 HIS A O 1
ATOM 595 N N . HIS A 1 79 ? 13.200 7.494 2.549 1.00 96.25 79 HIS A N 1
ATOM 596 C CA . HIS A 1 79 ? 11.856 7.060 2.917 1.00 96.25 79 HIS A CA 1
ATOM 597 C C . HIS A 1 79 ? 10.850 7.300 1.785 1.00 96.25 79 HIS A C 1
ATOM 599 O O . HIS A 1 79 ? 10.772 8.384 1.206 1.00 96.25 79 HIS A O 1
ATOM 605 N N . SER A 1 80 ? 10.017 6.296 1.517 1.00 96.81 80 SER A N 1
ATOM 606 C CA . SER A 1 80 ? 9.004 6.352 0.465 1.00 96.81 80 SER A CA 1
ATOM 607 C C . SER A 1 80 ? 7.605 6.258 1.067 1.00 96.81 80 SER A C 1
ATOM 609 O O . SER A 1 80 ? 7.053 5.178 1.284 1.00 96.81 80 SER A O 1
ATOM 611 N N . ILE A 1 81 ? 7.067 7.430 1.407 1.00 97.19 81 ILE A N 1
ATOM 612 C CA . ILE A 1 81 ? 5.817 7.592 2.168 1.00 97.19 81 ILE A CA 1
ATOM 613 C C . ILE A 1 81 ? 4.690 8.242 1.354 1.00 97.19 81 ILE A C 1
ATOM 615 O O . ILE A 1 81 ? 3.631 8.531 1.906 1.00 97.19 81 ILE A O 1
ATOM 619 N N . SER A 1 82 ? 4.935 8.498 0.068 1.00 97.62 82 SER A N 1
ATOM 620 C CA . SER A 1 82 ? 3.989 9.074 -0.900 1.00 97.62 82 SER A CA 1
ATOM 621 C C . SER A 1 82 ? 3.813 8.201 -2.150 1.00 97.62 82 SER A C 1
ATOM 623 O O . SER A 1 82 ? 3.029 8.531 -3.041 1.00 97.62 82 SER A O 1
ATOM 625 N N . ASP A 1 83 ? 4.536 7.084 -2.236 1.00 98.44 83 ASP A N 1
ATOM 626 C CA . ASP A 1 83 ? 4.577 6.196 -3.394 1.00 98.44 83 ASP A CA 1
ATOM 627 C C . ASP A 1 83 ? 3.236 5.526 -3.692 1.00 98.44 83 ASP A C 1
ATOM 629 O O . ASP A 1 83 ? 2.841 5.472 -4.857 1.00 98.44 83 ASP A O 1
ATOM 633 N N . ILE A 1 84 ? 2.496 5.079 -2.669 1.00 98.75 84 ILE A N 1
ATOM 634 C CA . ILE A 1 84 ? 1.149 4.520 -2.862 1.00 98.75 84 ILE A CA 1
ATOM 635 C C . ILE A 1 84 ? 0.246 5.578 -3.494 1.00 98.75 84 ILE A C 1
ATOM 637 O O . ILE A 1 84 ? -0.404 5.289 -4.496 1.00 98.75 84 ILE A O 1
ATOM 641 N N . ALA A 1 85 ? 0.234 6.804 -2.962 1.00 98.75 85 ALA A N 1
ATOM 642 C CA . ALA A 1 85 ? -0.588 7.886 -3.506 1.00 98.75 85 ALA A CA 1
ATOM 643 C C . ALA A 1 85 ? -0.225 8.204 -4.967 1.00 98.75 85 ALA A C 1
ATOM 645 O O . ALA A 1 85 ? -1.108 8.303 -5.824 1.00 98.75 85 ALA A O 1
ATOM 646 N N . ILE A 1 86 ? 1.074 8.298 -5.264 1.00 98.75 86 ILE A N 1
ATOM 647 C CA . ILE A 1 86 ? 1.585 8.583 -6.607 1.00 98.75 86 ILE A CA 1
ATOM 648 C C . ILE A 1 86 ? 1.189 7.470 -7.581 1.00 98.75 86 ILE A C 1
ATOM 650 O O . ILE A 1 86 ? 0.512 7.743 -8.573 1.00 98.75 86 ILE A O 1
ATOM 654 N N . PHE A 1 87 ? 1.534 6.211 -7.301 1.00 98.69 87 PHE A N 1
ATOM 655 C CA . PHE A 1 87 ? 1.245 5.104 -8.215 1.00 98.69 87 PHE A CA 1
ATOM 656 C C . PHE A 1 87 ? -0.253 4.832 -8.357 1.00 98.69 87 PHE A C 1
ATOM 658 O O . PHE A 1 87 ? -0.723 4.558 -9.462 1.00 98.69 87 PHE A O 1
ATOM 665 N N . ARG A 1 88 ? -1.032 4.955 -7.274 1.00 98.50 88 ARG A N 1
ATOM 666 C CA . ARG A 1 88 ? -2.491 4.771 -7.308 1.00 98.50 88 ARG A CA 1
ATOM 667 C C . ARG A 1 88 ? -3.171 5.792 -8.218 1.00 98.50 88 ARG A C 1
ATOM 669 O O . ARG A 1 88 ? -4.155 5.445 -8.876 1.00 98.50 88 ARG A O 1
ATOM 676 N N . SER A 1 89 ? -2.633 7.009 -8.315 1.00 98.25 89 SER A N 1
ATOM 677 C CA . SER A 1 89 ? -3.167 8.052 -9.200 1.00 98.25 89 SER A CA 1
ATOM 678 C C . SER A 1 89 ? -2.972 7.756 -10.697 1.00 98.25 89 SER A C 1
ATOM 680 O O . SER A 1 89 ? -3.731 8.259 -11.525 1.00 98.25 89 SER A O 1
ATOM 682 N N . LEU A 1 90 ? -2.013 6.898 -11.069 1.00 98.56 90 LEU A N 1
ATOM 683 C CA . LEU A 1 90 ? -1.698 6.610 -12.471 1.00 98.56 90 LEU A CA 1
ATOM 684 C C . LEU A 1 90 ? -2.764 5.712 -13.129 1.00 98.56 90 LEU A C 1
ATOM 686 O O . LEU A 1 90 ? -3.031 4.615 -12.625 1.00 98.56 90 LEU A O 1
ATOM 690 N N . PRO A 1 91 ? -3.380 6.107 -14.260 1.00 98.38 91 PRO A N 1
ATOM 691 C CA . PRO A 1 91 ? -4.366 5.280 -14.961 1.00 98.38 91 PRO A CA 1
ATOM 692 C C . PRO A 1 91 ? -3.807 3.919 -15.397 1.00 98.38 91 PRO A C 1
ATOM 694 O O . PRO A 1 91 ? -2.679 3.830 -15.863 1.00 98.38 91 PRO A O 1
ATOM 697 N N . GLY A 1 92 ? -4.597 2.850 -15.258 1.00 96.62 92 GLY A N 1
ATOM 698 C CA . GLY A 1 92 ? -4.220 1.501 -15.712 1.00 96.62 92 GLY A CA 1
ATOM 699 C C . GLY A 1 92 ? -3.169 0.764 -14.868 1.00 96.62 92 GLY A C 1
ATOM 700 O O . GLY A 1 92 ? -2.990 -0.432 -15.069 1.00 96.62 92 GLY A O 1
ATOM 701 N N . MET A 1 93 ? -2.515 1.426 -13.907 1.00 98.38 93 MET A N 1
ATOM 702 C CA . MET A 1 93 ? -1.550 0.786 -13.005 1.00 98.38 93 MET A CA 1
ATOM 703 C C . MET A 1 93 ? -2.233 -0.195 -12.044 1.00 98.38 93 MET A C 1
ATOM 705 O O . MET A 1 93 ? -3.198 0.169 -11.368 1.00 98.38 93 MET A O 1
ATOM 709 N N . THR A 1 94 ? -1.684 -1.407 -11.933 1.00 98.81 94 THR A N 1
ATOM 710 C CA . THR A 1 94 ? -1.955 -2.320 -10.813 1.00 98.81 94 THR A CA 1
ATOM 711 C C . THR A 1 94 ? -0.935 -2.066 -9.702 1.00 98.81 94 THR A C 1
ATOM 713 O O . THR A 1 94 ? 0.263 -2.079 -9.966 1.00 98.81 94 THR A O 1
ATOM 716 N N . LEU A 1 95 ? -1.385 -1.854 -8.465 1.00 98.88 95 LEU A N 1
ATOM 717 C CA . LEU A 1 95 ? -0.522 -1.583 -7.308 1.00 98.88 95 LEU A CA 1
ATOM 718 C C . LEU A 1 95 ? -0.692 -2.674 -6.250 1.00 98.88 95 LEU A C 1
ATOM 720 O O . LEU A 1 95 ? -1.767 -2.805 -5.659 1.00 98.88 95 LEU A O 1
ATOM 724 N N . ILE A 1 96 ? 0.383 -3.424 -6.008 1.00 98.88 96 ILE A N 1
ATOM 725 C CA . ILE A 1 96 ? 0.454 -4.520 -5.038 1.00 98.88 96 ILE A CA 1
ATOM 726 C C . ILE A 1 96 ? 1.394 -4.118 -3.890 1.00 98.88 96 ILE A C 1
ATOM 728 O O . ILE A 1 96 ? 2.467 -3.569 -4.126 1.00 98.88 96 ILE A O 1
ATOM 732 N N . VAL A 1 97 ? 0.997 -4.385 -2.651 1.00 98.69 97 VAL A N 1
ATOM 733 C CA . VAL A 1 97 ? 1.730 -4.105 -1.411 1.00 98.69 97 VAL A CA 1
ATOM 734 C C . VAL A 1 97 ? 1.701 -5.379 -0.552 1.00 98.69 97 VAL A C 1
ATOM 736 O O . VAL A 1 97 ? 0.834 -5.505 0.318 1.00 98.69 97 VAL A O 1
ATOM 739 N N . PRO A 1 98 ? 2.581 -6.361 -0.826 1.00 97.69 98 PRO A N 1
ATOM 740 C CA . PRO A 1 98 ? 2.600 -7.613 -0.086 1.00 97.69 98 PRO A CA 1
ATOM 741 C C . PRO A 1 98 ? 3.012 -7.411 1.376 1.00 97.69 98 PRO A C 1
ATOM 743 O O . PRO A 1 98 ? 3.820 -6.539 1.697 1.00 97.69 98 PRO A O 1
ATOM 746 N N . SER A 1 99 ? 2.467 -8.244 2.255 1.00 96.88 99 SER A N 1
ATOM 747 C CA . SER A 1 99 ? 2.577 -8.134 3.709 1.00 96.88 99 SER A CA 1
ATOM 748 C C . SER A 1 99 ? 3.838 -8.759 4.289 1.00 96.88 99 SER A C 1
ATOM 750 O O . SER A 1 99 ? 4.358 -8.278 5.296 1.00 96.88 99 SER A O 1
ATOM 752 N N . ASP A 1 100 ? 4.345 -9.820 3.662 1.00 95.75 100 ASP A N 1
ATOM 753 C CA . ASP A 1 100 ? 5.552 -10.527 4.084 1.00 95.75 100 ASP A CA 1
ATOM 754 C C . ASP A 1 100 ? 6.299 -11.164 2.898 1.00 95.75 100 ASP A C 1
ATOM 756 O O . ASP A 1 100 ? 5.897 -11.062 1.732 1.00 95.75 100 ASP A O 1
ATOM 760 N N . ALA A 1 101 ? 7.435 -11.800 3.196 1.00 95.25 101 ALA A N 1
ATOM 761 C CA . ALA A 1 101 ? 8.297 -12.429 2.198 1.00 95.25 101 ALA A CA 1
ATOM 762 C C . ALA A 1 101 ? 7.599 -13.572 1.441 1.00 95.25 101 ALA A C 1
ATOM 764 O O . ALA A 1 101 ? 7.808 -13.724 0.236 1.00 95.25 101 ALA A O 1
ATOM 765 N N . THR A 1 102 ? 6.752 -14.343 2.126 1.00 96.25 102 THR A N 1
ATOM 766 C CA . THR A 1 102 ? 6.019 -15.472 1.541 1.00 96.25 102 THR A CA 1
ATOM 767 C C . THR A 1 102 ? 5.035 -14.972 0.492 1.00 96.25 102 THR A C 1
ATOM 769 O O . THR A 1 102 ? 5.035 -15.450 -0.643 1.00 96.25 102 THR A O 1
ATOM 772 N N . GLN A 1 103 ? 4.252 -13.946 0.830 1.00 97.12 103 GLN A N 1
ATOM 773 C CA . GLN A 1 103 ? 3.316 -13.341 -0.110 1.00 97.12 103 GLN A CA 1
ATOM 774 C C . GLN A 1 103 ? 4.032 -12.635 -1.265 1.00 97.12 103 GLN A C 1
ATOM 776 O O . GLN A 1 103 ? 3.605 -12.724 -2.415 1.00 97.12 103 GLN A O 1
ATOM 781 N N . THR A 1 104 ? 5.153 -11.968 -0.976 1.00 96.75 104 THR A N 1
ATOM 782 C CA . THR A 1 104 ? 5.988 -11.328 -2.000 1.00 96.75 104 THR A CA 1
ATOM 783 C C . THR A 1 104 ? 6.446 -12.348 -3.041 1.00 96.75 104 THR A C 1
ATOM 785 O O . THR A 1 104 ? 6.283 -12.120 -4.238 1.00 96.75 104 THR A O 1
ATOM 788 N N . ALA A 1 105 ? 6.971 -13.497 -2.603 1.00 96.25 105 ALA A N 1
ATOM 789 C CA . ALA A 1 105 ? 7.408 -14.565 -3.499 1.00 96.25 105 ALA A CA 1
ATOM 790 C C . ALA A 1 105 ? 6.250 -15.123 -4.342 1.00 96.25 105 ALA A C 1
ATOM 792 O O . ALA A 1 105 ? 6.424 -15.371 -5.535 1.00 96.25 105 ALA A O 1
ATOM 793 N N . ALA A 1 106 ? 5.066 -15.269 -3.743 1.00 97.12 106 ALA A N 1
ATOM 794 C CA . ALA A 1 106 ? 3.876 -15.770 -4.420 1.00 97.12 106 ALA A CA 1
ATOM 795 C C . ALA A 1 106 ? 3.300 -14.787 -5.463 1.00 97.12 106 ALA A C 1
ATOM 797 O O . ALA A 1 106 ? 2.733 -15.229 -6.461 1.00 97.12 106 ALA A O 1
ATOM 798 N N . PHE A 1 107 ? 3.500 -13.471 -5.308 1.00 97.81 107 PHE A N 1
ATOM 799 C CA . PHE A 1 107 ? 3.080 -12.492 -6.319 1.00 97.81 107 PHE A CA 1
ATOM 800 C C . PHE A 1 107 ? 3.976 -12.438 -7.557 1.00 97.81 107 PHE A C 1
ATOM 802 O O . PHE A 1 107 ? 3.484 -12.076 -8.623 1.00 97.81 107 PHE A O 1
ATOM 809 N N . VAL A 1 108 ? 5.258 -12.805 -7.466 1.00 97.50 108 VAL A N 1
ATOM 810 C CA . VAL A 1 108 ? 6.186 -12.753 -8.613 1.00 97.50 108 VAL A CA 1
ATOM 811 C C . VAL A 1 108 ? 5.660 -13.501 -9.852 1.00 97.50 108 VAL A C 1
ATOM 813 O O . VAL A 1 108 ? 5.623 -12.882 -10.920 1.00 97.50 108 VAL A O 1
ATOM 816 N N . PRO A 1 109 ? 5.232 -14.781 -9.773 1.00 97.44 109 PRO A N 1
ATOM 817 C CA . PRO A 1 109 ? 4.666 -15.469 -10.935 1.00 97.44 109 PRO A CA 1
ATOM 818 C C . PRO A 1 109 ? 3.356 -14.826 -11.417 1.00 97.44 109 PRO A C 1
ATOM 820 O O . PRO A 1 109 ? 3.206 -14.597 -12.614 1.00 97.44 109 PRO A O 1
ATOM 823 N N . LEU A 1 110 ? 2.463 -14.420 -10.507 1.00 97.94 110 LEU A N 1
ATOM 824 C CA . LEU A 1 110 ? 1.195 -13.764 -10.864 1.00 97.94 110 LEU A CA 1
ATOM 825 C C . LEU A 1 110 ? 1.412 -12.442 -11.616 1.00 97.94 110 LEU A C 1
ATOM 827 O O . LEU A 1 110 ? 0.693 -12.117 -12.560 1.00 97.94 110 LEU A O 1
ATOM 831 N N . MET A 1 111 ? 2.426 -11.673 -11.215 1.00 98.12 111 MET A N 1
ATOM 832 C CA . MET A 1 111 ? 2.824 -10.448 -11.902 1.00 98.12 111 MET A CA 1
ATOM 833 C C . MET A 1 111 ? 3.381 -10.722 -13.296 1.00 98.12 111 MET A C 1
ATOM 835 O O . MET A 1 111 ? 3.141 -9.929 -14.206 1.00 98.12 111 MET A O 1
ATOM 839 N N . ALA A 1 112 ? 4.145 -11.805 -13.459 1.00 98.19 112 ALA A N 1
ATOM 840 C CA . ALA A 1 112 ? 4.704 -12.188 -14.749 1.00 98.19 112 ALA A CA 1
ATOM 841 C C . ALA A 1 112 ? 3.607 -12.633 -15.732 1.00 98.19 112 ALA A C 1
ATOM 843 O O . ALA A 1 112 ? 3.704 -12.334 -16.917 1.00 98.19 112 ALA A O 1
ATOM 844 N N . GLU A 1 113 ? 2.562 -13.302 -15.242 1.00 97.62 113 GLU A N 1
ATOM 845 C CA . GLU A 1 113 ? 1.450 -13.812 -16.056 1.00 97.62 113 GLU A CA 1
ATOM 846 C C . GLU A 1 113 ? 0.418 -12.740 -16.431 1.00 97.62 113 GLU A C 1
ATOM 848 O O . GLU A 1 113 ? -0.194 -12.804 -17.498 1.00 97.62 113 GLU A O 1
ATOM 853 N N . LYS A 1 114 ? 0.205 -11.739 -15.571 1.00 97.50 114 LYS A N 1
ATOM 854 C CA . LYS A 1 114 ? -0.772 -10.676 -15.822 1.00 97.50 114 LYS A CA 1
ATOM 855 C C . LYS A 1 114 ? -0.222 -9.648 -16.808 1.00 97.50 114 LYS A C 1
ATOM 857 O O . LYS A 1 114 ? 0.776 -9.003 -16.512 1.00 97.50 114 LYS A O 1
ATOM 862 N N . ASP A 1 115 ? -0.918 -9.410 -17.917 1.00 97.88 115 ASP A N 1
ATOM 863 C CA . ASP A 1 115 ? -0.556 -8.358 -18.875 1.00 97.88 115 ASP A CA 1
ATOM 864 C C . ASP A 1 115 ? -0.792 -6.933 -18.330 1.00 97.88 115 ASP A C 1
ATOM 866 O O . ASP A 1 115 ? -1.714 -6.682 -17.543 1.00 97.88 115 ASP A O 1
ATOM 870 N N . GLY A 1 116 ? 0.055 -6.001 -18.771 1.00 97.25 116 GLY A N 1
ATOM 871 C CA . GLY A 1 116 ? -0.023 -4.570 -18.484 1.00 97.25 116 GLY A CA 1
ATOM 872 C C . GLY A 1 116 ? 0.817 -4.072 -17.294 1.00 97.25 116 GLY A C 1
ATOM 873 O O . GLY A 1 116 ? 1.583 -4.830 -16.686 1.00 97.25 116 GLY A O 1
ATOM 874 N N . PRO A 1 117 ? 0.694 -2.773 -16.956 1.00 98.50 117 PRO A N 1
ATOM 875 C CA . PRO A 1 117 ? 1.473 -2.124 -15.904 1.00 98.50 117 PRO A CA 1
ATOM 876 C C . PRO A 1 117 ? 1.188 -2.676 -14.507 1.00 98.50 117 PRO A C 1
ATOM 878 O O . PRO A 1 117 ? 0.050 -2.633 -14.025 1.00 98.50 117 PRO A O 1
ATOM 881 N N . ILE A 1 118 ? 2.235 -3.128 -13.817 1.00 98.81 118 ILE A N 1
ATOM 882 C CA . ILE A 1 118 ? 2.146 -3.529 -12.408 1.00 98.81 118 ILE A CA 1
ATOM 883 C C . ILE A 1 118 ? 3.311 -2.927 -11.639 1.00 98.81 118 ILE A C 1
ATOM 885 O O . ILE A 1 118 ? 4.446 -3.000 -12.097 1.00 98.81 118 ILE A O 1
ATOM 889 N N . THR A 1 119 ? 3.044 -2.398 -10.450 1.00 98.75 119 THR A N 1
ATOM 890 C CA . THR A 1 119 ? 4.066 -2.080 -9.457 1.00 98.75 119 THR A CA 1
ATOM 891 C C . THR A 1 119 ? 3.830 -2.882 -8.179 1.00 98.75 119 THR A C 1
ATOM 893 O O . THR A 1 119 ? 2.697 -2.990 -7.701 1.00 98.75 119 THR A O 1
ATOM 896 N N . MET A 1 120 ? 4.896 -3.469 -7.640 1.00 98.75 120 MET A N 1
ATOM 897 C CA . MET A 1 120 ? 4.900 -4.146 -6.346 1.00 98.75 120 MET A CA 1
ATOM 898 C C . MET A 1 120 ? 5.792 -3.372 -5.377 1.00 98.75 120 MET A C 1
ATOM 900 O O . MET A 1 120 ? 6.998 -3.251 -5.592 1.00 98.75 120 MET A O 1
ATOM 904 N N . ARG A 1 121 ? 5.181 -2.847 -4.315 1.00 98.25 121 ARG A N 1
ATOM 905 C CA . ARG A 1 121 ? 5.813 -2.044 -3.267 1.00 98.25 121 ARG A CA 1
ATOM 906 C C . ARG A 1 121 ? 6.284 -2.935 -2.125 1.00 98.25 121 ARG A C 1
ATOM 908 O O . ARG A 1 121 ? 5.457 -3.527 -1.440 1.00 98.25 121 ARG A O 1
ATOM 915 N N . ILE A 1 122 ? 7.589 -2.978 -1.876 1.00 96.19 122 ILE A N 1
ATOM 916 C CA . ILE A 1 122 ? 8.202 -3.859 -0.875 1.00 96.19 122 ILE A CA 1
ATOM 917 C C . ILE A 1 122 ? 8.976 -3.037 0.157 1.00 96.19 122 ILE A C 1
ATOM 919 O O . ILE A 1 122 ? 9.801 -2.187 -0.184 1.00 96.19 122 ILE A O 1
ATOM 923 N N . SER A 1 123 ? 8.729 -3.331 1.431 1.00 91.69 123 SER A N 1
ATOM 924 C CA . SER A 1 123 ? 9.527 -2.846 2.558 1.00 91.69 123 SER A CA 1
ATOM 925 C C . SER A 1 123 ? 10.811 -3.674 2.693 1.00 91.69 123 SER A C 1
ATOM 927 O O . SER A 1 123 ? 10.792 -4.890 2.517 1.00 91.69 123 SER A O 1
ATOM 929 N N . ARG A 1 124 ? 11.945 -3.030 2.994 1.00 88.69 124 ARG A N 1
ATOM 930 C CA . ARG A 1 124 ? 13.228 -3.715 3.251 1.00 88.69 124 ARG A CA 1
ATOM 931 C C . ARG A 1 124 ? 13.228 -4.454 4.596 1.00 88.69 124 ARG A C 1
ATOM 933 O O . ARG A 1 124 ? 13.926 -5.456 4.744 1.00 88.69 124 ARG A O 1
ATOM 940 N N . GLY A 1 125 ? 12.521 -3.905 5.583 1.00 81.88 125 GLY A N 1
ATOM 941 C CA . GLY A 1 125 ? 12.484 -4.423 6.946 1.00 81.88 125 GLY A CA 1
ATOM 942 C C . GLY A 1 125 ? 11.722 -5.741 7.013 1.00 81.88 125 GLY A C 1
ATOM 943 O O . GLY A 1 125 ? 10.792 -5.969 6.240 1.00 81.88 125 GLY A O 1
ATOM 944 N N . ALA A 1 126 ? 12.111 -6.612 7.943 1.00 85.25 126 ALA A N 1
ATOM 945 C CA . ALA A 1 126 ? 11.306 -7.787 8.243 1.00 85.25 126 ALA A CA 1
ATOM 946 C C . ALA A 1 126 ? 9.945 -7.340 8.796 1.00 85.25 126 ALA A C 1
ATOM 948 O O . ALA A 1 126 ? 9.877 -6.433 9.622 1.00 85.25 126 ALA A O 1
ATOM 949 N N . SER A 1 127 ? 8.872 -7.983 8.348 1.00 90.69 127 SER A N 1
ATOM 950 C CA . SER A 1 127 ? 7.535 -7.818 8.911 1.00 90.69 127 SER A CA 1
ATOM 951 C C . SER A 1 127 ? 7.154 -9.037 9.749 1.00 90.69 127 SER A C 1
ATOM 953 O O . SER A 1 127 ? 7.738 -10.117 9.628 1.00 90.69 127 SER A O 1
ATOM 955 N N . ILE A 1 128 ? 6.146 -8.870 10.605 1.00 95.25 128 ILE A N 1
ATOM 956 C CA . ILE A 1 128 ? 5.509 -9.990 11.302 1.00 95.25 128 ILE A CA 1
ATOM 957 C C . ILE A 1 128 ? 4.833 -10.867 10.238 1.00 95.25 128 ILE A C 1
ATOM 959 O O . ILE A 1 128 ? 3.882 -10.427 9.592 1.00 95.25 128 ILE A O 1
ATOM 963 N N . ALA A 1 129 ? 5.331 -12.091 10.053 1.00 95.50 129 ALA A N 1
ATOM 964 C CA . ALA A 1 129 ? 4.809 -13.027 9.061 1.00 95.50 129 ALA A CA 1
ATOM 965 C C . ALA A 1 129 ? 3.353 -13.420 9.360 1.00 95.50 129 ALA A C 1
ATOM 967 O O . ALA A 1 129 ? 3.013 -13.756 10.496 1.00 95.50 129 ALA A O 1
ATOM 968 N N . VAL A 1 130 ? 2.509 -13.413 8.326 1.00 96.19 130 VAL A N 1
ATOM 969 C CA . VAL A 1 130 ? 1.080 -13.772 8.417 1.00 96.19 130 VAL A CA 1
ATOM 970 C C . VAL A 1 130 ? 0.659 -14.829 7.396 1.00 96.19 130 VAL A C 1
ATOM 972 O O . VAL A 1 130 ? -0.399 -15.438 7.557 1.00 96.19 130 VAL A O 1
ATOM 975 N N . HIS A 1 131 ? 1.487 -15.085 6.383 1.00 95.06 131 HIS A N 1
ATOM 976 C CA . HIS A 1 131 ? 1.229 -16.074 5.341 1.00 95.06 131 HIS A CA 1
ATOM 977 C C . HIS A 1 131 ? 1.935 -17.400 5.583 1.00 95.06 131 HIS A C 1
ATOM 979 O O . HIS A 1 131 ? 3.015 -17.477 6.175 1.00 95.06 131 HIS A O 1
ATOM 985 N N . LYS A 1 132 ? 1.343 -18.450 5.015 1.00 91.25 132 LYS A N 1
ATOM 986 C CA . LYS A 1 132 ? 1.961 -19.769 4.858 1.00 91.25 132 LYS A CA 1
ATOM 987 C C . LYS A 1 132 ? 2.204 -20.041 3.377 1.00 91.25 132 LYS A C 1
ATOM 989 O O . LYS A 1 132 ? 1.515 -19.497 2.516 1.00 91.25 132 LYS A O 1
ATOM 994 N N . GLU A 1 133 ? 3.174 -20.897 3.077 1.00 90.31 133 GLU A N 1
ATOM 995 C CA . GLU A 1 133 ? 3.405 -21.341 1.702 1.00 90.31 133 GLU A CA 1
ATOM 996 C C . GLU A 1 133 ? 2.157 -22.030 1.126 1.00 90.31 133 GLU A C 1
ATOM 998 O O . GLU A 1 133 ? 1.468 -22.778 1.821 1.00 90.31 133 GLU A O 1
ATOM 1003 N N . GLY A 1 134 ? 1.873 -21.777 -0.155 1.00 86.38 134 GLY A N 1
ATOM 1004 C CA . GLY A 1 134 ? 0.754 -22.389 -0.878 1.00 86.38 134 GLY A CA 1
ATOM 1005 C C . GLY A 1 134 ? -0.617 -21.742 -0.652 1.00 86.38 134 GLY A C 1
ATOM 1006 O O . GLY A 1 134 ? -1.604 -22.233 -1.196 1.00 86.38 134 GLY A O 1
ATOM 1007 N N . GLU A 1 135 ? -0.704 -20.651 0.114 1.00 90.00 135 GLU A N 1
ATOM 1008 C CA . GLU A 1 135 ? -1.932 -19.857 0.207 1.00 90.00 135 GLU A CA 1
ATOM 1009 C C . GLU A 1 135 ? -2.287 -19.254 -1.165 1.00 90.00 135 GLU A C 1
ATOM 1011 O O . GLU A 1 135 ? -1.437 -18.671 -1.840 1.00 90.00 135 GLU A O 1
ATOM 1016 N N . ALA A 1 136 ? -3.538 -19.427 -1.599 1.00 89.25 136 ALA A N 1
ATOM 1017 C CA . ALA A 1 136 ? -3.994 -18.920 -2.889 1.00 89.25 136 ALA A CA 1
ATOM 1018 C C . ALA A 1 136 ? -4.089 -17.387 -2.867 1.00 89.25 136 ALA A C 1
ATOM 1020 O O . ALA A 1 136 ? -4.668 -16.812 -1.947 1.00 89.25 136 ALA A O 1
ATOM 1021 N N . LEU A 1 137 ? -3.555 -16.739 -3.905 1.00 95.44 137 LEU A N 1
ATOM 1022 C CA . LEU A 1 137 ? -3.571 -15.287 -4.074 1.00 95.44 137 LEU A CA 1
ATOM 1023 C C . LEU A 1 137 ? -4.198 -14.920 -5.419 1.00 95.44 137 LEU A C 1
ATOM 1025 O O . LEU A 1 137 ? -3.914 -15.549 -6.437 1.00 95.44 137 LEU A O 1
ATOM 1029 N N . GLU A 1 138 ? -4.999 -13.858 -5.431 1.00 97.62 138 GLU A N 1
ATOM 1030 C CA . GLU A 1 138 ? -5.587 -13.294 -6.645 1.00 97.62 138 GLU A CA 1
ATOM 1031 C C . GLU A 1 138 ? -5.429 -11.773 -6.622 1.00 97.62 138 GLU A C 1
ATOM 1033 O O . GLU A 1 138 ? -5.826 -11.103 -5.671 1.00 97.62 138 GLU A O 1
ATOM 1038 N N . ILE A 1 139 ? -4.843 -11.202 -7.678 1.00 98.44 139 ILE A N 1
ATOM 1039 C CA . ILE A 1 139 ? -4.665 -9.750 -7.787 1.00 98.44 139 ILE A CA 1
ATOM 1040 C C . ILE A 1 139 ? -6.037 -9.065 -7.757 1.00 98.44 139 ILE A C 1
ATOM 1042 O O . ILE A 1 139 ? -6.870 -9.294 -8.629 1.00 98.44 139 ILE A O 1
ATOM 1046 N N . GLY A 1 140 ? -6.233 -8.163 -6.794 1.00 98.31 140 GLY A N 1
ATOM 1047 C CA . GLY A 1 140 ? -7.486 -7.423 -6.621 1.00 98.31 140 GLY A CA 1
ATOM 1048 C C . GLY A 1 140 ? -8.509 -8.092 -5.701 1.00 98.31 140 GLY A C 1
ATOM 1049 O O . GLY A 1 140 ? -9.612 -7.565 -5.581 1.00 98.31 140 GLY A O 1
ATOM 1050 N N . LYS A 1 141 ? -8.168 -9.211 -5.047 1.00 98.50 141 LYS A N 1
ATOM 1051 C CA . LYS A 1 141 ? -8.994 -9.838 -4.004 1.00 98.50 141 LYS A CA 1
ATOM 1052 C C . LYS A 1 141 ? -8.357 -9.681 -2.635 1.00 98.50 141 LYS A C 1
ATOM 1054 O O . LYS A 1 141 ? -7.171 -9.921 -2.481 1.00 98.50 141 LYS A O 1
ATOM 1059 N N . ALA A 1 142 ? -9.134 -9.249 -1.651 1.00 98.38 142 ALA A N 1
ATOM 1060 C CA . ALA A 1 142 ? -8.675 -9.118 -0.274 1.00 98.38 142 ALA A CA 1
ATOM 1061 C C . ALA A 1 142 ? -8.573 -10.483 0.422 1.00 98.38 142 ALA A C 1
ATOM 1063 O O . ALA A 1 142 ? -9.225 -11.448 0.018 1.00 98.38 142 ALA A O 1
ATOM 1064 N N . ILE A 1 143 ? -7.832 -10.544 1.531 1.00 98.31 143 ILE A N 1
ATOM 1065 C CA . ILE A 1 143 ? -7.734 -11.748 2.366 1.00 98.31 143 ILE A CA 1
ATOM 1066 C C . ILE A 1 143 ? -8.316 -11.463 3.749 1.00 98.31 143 ILE A C 1
ATOM 1068 O O . ILE A 1 143 ? -7.832 -10.607 4.491 1.00 98.31 143 ILE A O 1
ATOM 1072 N N . ALA A 1 144 ? -9.366 -12.197 4.118 1.00 97.81 144 ALA A N 1
ATOM 1073 C CA . ALA A 1 144 ? -9.953 -12.131 5.452 1.00 97.81 144 ALA A CA 1
ATOM 1074 C C . ALA A 1 144 ? -9.101 -12.947 6.435 1.00 97.81 144 ALA A C 1
ATOM 1076 O O . ALA A 1 144 ? -9.247 -14.164 6.545 1.00 97.81 144 ALA A O 1
ATOM 1077 N N . ARG A 1 145 ? -8.208 -12.268 7.157 1.00 97.62 145 ARG A N 1
ATOM 1078 C CA . ARG A 1 145 ? -7.285 -12.886 8.122 1.00 97.62 145 ARG A CA 1
ATOM 1079 C C . ARG A 1 145 ? -7.969 -13.288 9.419 1.00 97.62 145 ARG A C 1
ATOM 1081 O O . ARG A 1 145 ? -7.616 -14.300 10.018 1.00 97.62 145 ARG A O 1
ATOM 1088 N N . ARG A 1 146 ?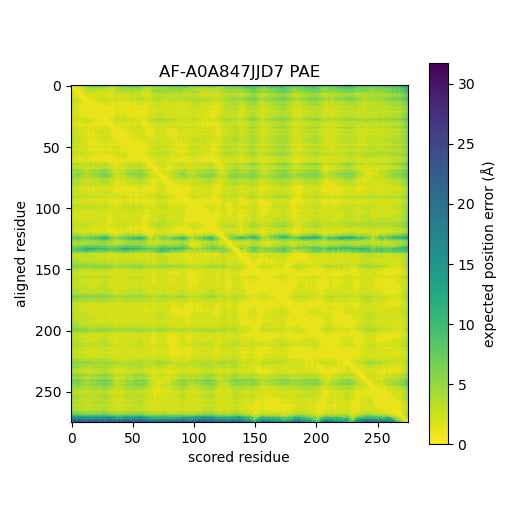 -8.953 -12.496 9.843 1.00 97.94 146 ARG A N 1
ATOM 1089 C CA . ARG A 1 146 ? -9.742 -12.729 11.054 1.00 97.94 146 ARG A CA 1
ATOM 1090 C C . ARG A 1 146 ? -11.160 -12.207 10.856 1.00 97.94 146 ARG A C 1
ATOM 1092 O O . ARG A 1 146 ? -11.344 -11.114 10.325 1.00 97.94 146 ARG A O 1
ATOM 1099 N N . LYS A 1 147 ? -12.157 -12.975 11.297 1.00 97.75 147 LYS A N 1
ATOM 1100 C CA . LYS A 1 147 ? -13.551 -12.514 11.391 1.00 97.75 147 LYS A CA 1
ATOM 1101 C C . LYS A 1 147 ? -13.769 -11.785 12.715 1.00 97.75 147 LYS A C 1
ATOM 1103 O O . LYS A 1 147 ? -13.134 -12.141 13.698 1.00 97.75 147 LYS A O 1
ATOM 1108 N N . GLY A 1 148 ? -14.680 -10.821 12.718 1.00 97.31 148 GLY A N 1
ATOM 1109 C CA . GLY A 1 148 ? -15.111 -10.087 13.904 1.00 97.31 148 GLY A CA 1
ATOM 1110 C C . GLY A 1 148 ? -16.261 -9.139 13.563 1.00 97.31 148 GLY A C 1
ATOM 1111 O O . GLY A 1 148 ? -16.548 -8.930 12.383 1.00 97.31 148 GLY A O 1
ATOM 1112 N N . LYS A 1 149 ? -16.938 -8.603 14.580 1.00 97.12 149 LYS A N 1
ATOM 1113 C CA . LYS A 1 149 ? -18.204 -7.849 14.439 1.00 97.12 149 LYS A CA 1
ATOM 1114 C C . LYS A 1 149 ? -18.218 -6.472 15.109 1.00 97.12 1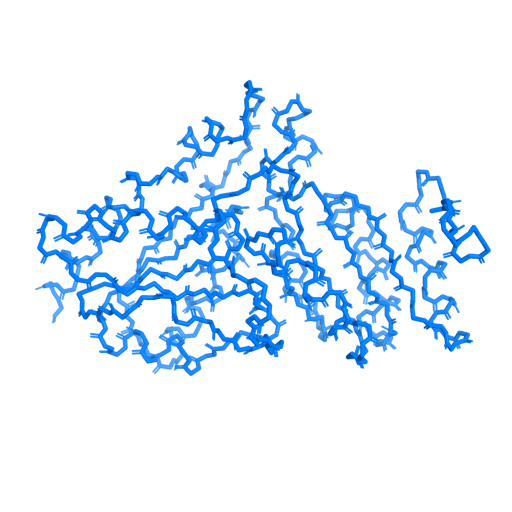49 LYS A C 1
ATOM 1116 O O . LYS A 1 149 ? -19.184 -5.725 14.967 1.00 97.12 149 LYS A O 1
ATOM 1121 N N . ASP A 1 150 ? -17.180 -6.134 15.867 1.00 97.69 150 ASP A N 1
ATOM 1122 C CA . ASP A 1 150 ? -17.158 -4.872 16.604 1.00 97.69 150 ASP A CA 1
ATOM 1123 C C . ASP A 1 150 ? -16.433 -3.787 15.806 1.00 97.69 150 ASP A C 1
ATOM 1125 O O . ASP A 1 150 ? -16.936 -2.671 15.681 1.00 97.69 150 ASP A O 1
ATOM 1129 N N . VAL A 1 151 ? -15.279 -4.119 15.218 1.00 98.69 151 VAL A N 1
ATOM 1130 C CA . VAL A 1 151 ? -14.449 -3.192 14.433 1.00 98.69 151 VAL A CA 1
ATOM 1131 C C . VAL A 1 151 ? -13.674 -3.934 13.341 1.00 98.69 151 VAL A C 1
ATOM 1133 O O . VAL A 1 151 ? -13.187 -5.039 13.561 1.00 98.69 151 VAL A O 1
ATOM 1136 N N . GLY A 1 152 ? -13.549 -3.339 12.157 1.00 98.81 152 GLY A N 1
ATOM 1137 C CA . GLY A 1 152 ? -12.748 -3.868 11.055 1.00 98.81 152 GLY A CA 1
ATOM 1138 C C . GLY A 1 152 ? -11.385 -3.190 10.959 1.00 98.81 152 GLY A C 1
ATOM 1139 O O . GLY A 1 152 ? -11.315 -1.984 10.736 1.00 98.81 152 GLY A O 1
ATOM 1140 N N . LEU A 1 153 ? -10.304 -3.956 11.087 1.00 98.94 153 LEU A N 1
ATOM 1141 C CA . LEU A 1 153 ? -8.931 -3.514 10.844 1.00 98.94 153 LEU A CA 1
ATOM 1142 C C . LEU A 1 153 ? -8.548 -3.847 9.397 1.00 98.94 153 LEU A C 1
ATOM 1144 O O . LEU A 1 153 ? -8.398 -5.016 9.051 1.00 98.94 153 LEU A O 1
ATOM 1148 N N . ILE A 1 154 ? -8.400 -2.832 8.547 1.00 98.94 154 ILE A N 1
ATOM 1149 C CA . ILE A 1 154 ? -8.056 -2.985 7.128 1.00 98.94 154 ILE A CA 1
ATOM 1150 C C . ILE A 1 154 ? -6.610 -2.536 6.912 1.00 98.94 154 ILE A C 1
ATOM 1152 O O . ILE A 1 154 ? -6.293 -1.363 7.096 1.00 98.94 154 ILE A O 1
ATOM 1156 N N . ALA A 1 155 ? -5.722 -3.438 6.507 1.00 98.94 155 ALA A N 1
ATOM 1157 C CA . ALA A 1 155 ? -4.292 -3.145 6.422 1.00 98.94 155 ALA A CA 1
ATOM 1158 C C . ALA A 1 155 ? -3.646 -3.643 5.129 1.00 98.94 155 ALA A C 1
ATOM 1160 O O . ALA A 1 155 ? -4.166 -4.532 4.458 1.00 98.94 155 ALA A O 1
ATOM 1161 N N . CYS A 1 156 ? -2.483 -3.081 4.803 1.00 98.69 156 CYS A N 1
ATOM 1162 C CA . CYS A 1 156 ? -1.617 -3.551 3.724 1.00 98.69 156 CYS A CA 1
ATOM 1163 C C . CYS A 1 156 ? -0.156 -3.599 4.179 1.00 98.69 156 CYS A C 1
ATOM 1165 O O . CYS A 1 156 ? 0.250 -2.846 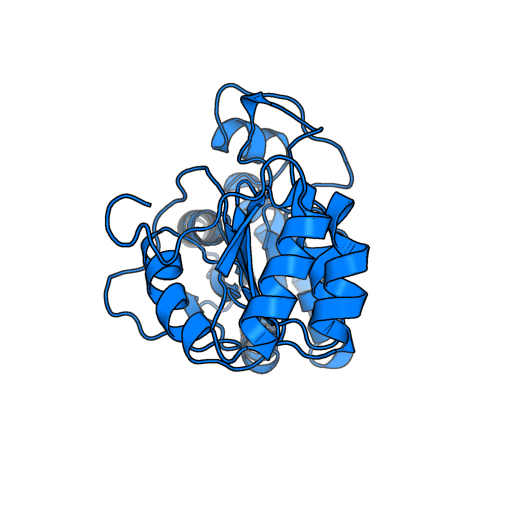5.071 1.00 98.69 156 CYS A O 1
ATOM 1167 N N . GLY A 1 157 ? 0.659 -4.418 3.517 1.00 97.94 157 GLY A N 1
ATOM 1168 C CA . GLY A 1 157 ? 2.093 -4.449 3.774 1.00 97.94 157 GLY A CA 1
ATOM 1169 C C . GLY A 1 157 ? 2.451 -4.873 5.201 1.00 97.94 157 GLY A C 1
ATOM 1170 O O . GLY A 1 157 ? 1.753 -5.657 5.846 1.00 97.94 157 GLY A O 1
ATOM 1171 N N . SER A 1 158 ? 3.533 -4.293 5.718 1.00 96.25 158 SER A N 1
ATOM 1172 C CA . SER A 1 158 ? 4.068 -4.538 7.066 1.00 96.25 158 SER A CA 1
ATOM 1173 C C . SER A 1 158 ? 3.046 -4.326 8.198 1.00 96.25 158 SER A C 1
ATOM 1175 O O . SER A 1 158 ? 3.195 -4.890 9.283 1.00 96.25 158 SER A O 1
ATOM 1177 N N . MET A 1 159 ? 1.973 -3.567 7.949 1.00 98.56 159 MET A N 1
ATOM 1178 C CA . MET A 1 159 ? 0.932 -3.286 8.938 1.00 98.56 159 MET A CA 1
ATOM 1179 C C . MET A 1 159 ? -0.045 -4.444 9.167 1.00 98.56 159 MET A C 1
ATOM 1181 O O . MET A 1 159 ? -0.708 -4.458 10.203 1.00 98.56 159 MET A O 1
ATOM 1185 N N . VAL A 1 160 ? -0.128 -5.439 8.275 1.00 98.62 160 VAL A N 1
ATOM 1186 C CA . VAL A 1 160 ? -1.080 -6.557 8.437 1.00 98.62 160 VAL A CA 1
ATOM 1187 C C . VAL A 1 160 ? -0.766 -7.389 9.678 1.00 98.62 160 VAL A C 1
ATOM 1189 O O . VAL A 1 160 ? -1.655 -7.644 10.491 1.00 98.62 160 VAL A O 1
ATOM 1192 N N . GLY A 1 161 ? 0.501 -7.752 9.890 1.00 98.38 161 GLY A N 1
ATOM 1193 C CA . GLY A 1 161 ? 0.904 -8.491 11.088 1.00 98.38 161 GLY A CA 1
ATOM 1194 C C . GLY A 1 161 ? 0.724 -7.687 12.382 1.00 98.38 161 GLY A C 1
ATOM 1195 O O . GLY A 1 161 ? 0.331 -8.244 13.407 1.00 98.38 161 GLY A O 1
ATOM 1196 N N . ARG A 1 162 ? 0.892 -6.358 12.325 1.00 98.69 162 ARG A N 1
ATOM 1197 C CA . ARG A 1 162 ? 0.595 -5.453 13.450 1.00 98.69 162 ARG A CA 1
ATOM 1198 C C . ARG A 1 162 ? -0.909 -5.403 13.755 1.00 98.69 162 ARG A C 1
ATOM 1200 O O . ARG A 1 162 ? -1.286 -5.445 14.923 1.00 98.69 162 ARG A O 1
ATOM 1207 N N . CYS A 1 163 ? -1.775 -5.400 12.739 1.00 98.88 163 CYS A N 1
ATOM 1208 C CA . CYS A 1 163 ? -3.227 -5.511 12.925 1.00 98.88 163 CYS A CA 1
ATOM 1209 C C . CYS A 1 163 ? -3.651 -6.866 13.504 1.00 98.88 163 CYS A C 1
ATOM 1211 O O . CYS A 1 163 ? -4.533 -6.896 14.359 1.00 98.88 163 CYS A O 1
ATOM 1213 N N . MET A 1 164 ? -3.008 -7.969 13.105 1.00 98.75 164 MET A N 1
ATOM 1214 C CA . MET A 1 164 ? -3.241 -9.277 13.728 1.00 98.75 164 MET A CA 1
ATOM 1215 C C . MET A 1 164 ? -2.908 -9.240 15.223 1.00 98.75 164 MET A C 1
ATOM 1217 O O . MET A 1 164 ? -3.746 -9.617 16.040 1.00 98.75 164 MET A O 1
ATOM 1221 N N . ALA A 1 165 ? -1.748 -8.693 15.600 1.00 98.69 165 ALA A N 1
ATOM 1222 C CA . ALA A 1 165 ? -1.372 -8.534 17.005 1.00 98.69 165 ALA A CA 1
ATOM 1223 C C . ALA A 1 165 ? -2.333 -7.609 17.781 1.00 98.69 165 ALA A C 1
ATOM 1225 O O . ALA A 1 165 ? -2.746 -7.943 18.890 1.00 98.69 165 ALA A O 1
ATOM 1226 N N . ALA A 1 166 ? -2.753 -6.487 17.186 1.00 98.81 166 ALA A N 1
ATOM 1227 C CA . ALA A 1 166 ? -3.748 -5.592 17.783 1.00 98.81 166 ALA A CA 1
ATOM 1228 C C . ALA A 1 166 ? -5.094 -6.300 18.007 1.00 98.81 166 ALA A C 1
ATOM 1230 O O . AL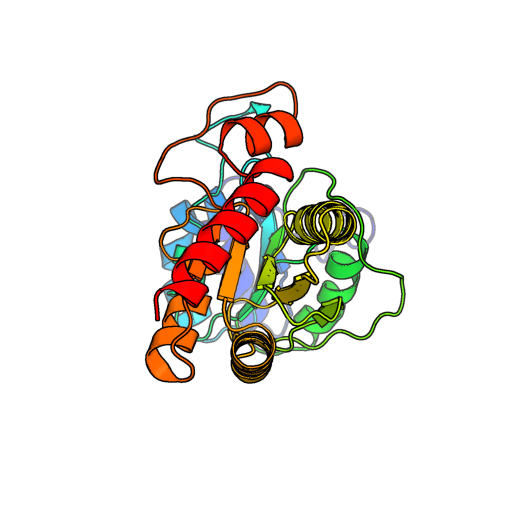A A 1 166 ? -5.742 -6.092 19.031 1.00 98.81 166 ALA A O 1
ATOM 1231 N N . SER A 1 167 ? -5.499 -7.170 17.079 1.00 98.75 167 SER A N 1
ATOM 1232 C CA . SER A 1 167 ? -6.752 -7.919 17.173 1.00 98.75 167 SER A CA 1
ATOM 1233 C C . SER A 1 167 ? -6.773 -8.905 18.350 1.00 98.75 167 SER A C 1
ATOM 1235 O O . SER A 1 167 ? -7.819 -9.078 18.976 1.00 98.75 167 SER A O 1
ATOM 1237 N N . GLU A 1 168 ? -5.618 -9.479 18.704 1.00 98.56 168 GLU A N 1
ATOM 1238 C CA . GLU A 1 168 ? -5.453 -10.343 19.880 1.00 98.56 168 GLU A CA 1
ATOM 1239 C C . GLU A 1 168 ? -5.530 -9.556 21.193 1.00 98.56 168 GLU A C 1
ATOM 1241 O O . GLU A 1 168 ? -6.083 -10.040 22.181 1.00 98.56 168 GLU A O 1
ATOM 1246 N N . ILE A 1 169 ? -5.000 -8.330 21.219 1.00 98.69 169 ILE A N 1
ATOM 1247 C CA . ILE A 1 169 ? -5.112 -7.441 22.384 1.00 98.69 169 ILE A CA 1
ATOM 1248 C C . ILE A 1 169 ? -6.572 -7.023 22.580 1.00 98.69 169 ILE A C 1
ATOM 1250 O O . ILE A 1 169 ? -7.116 -7.209 23.665 1.00 98.69 169 ILE A O 1
ATOM 1254 N N . LEU A 1 170 ? -7.233 -6.561 21.515 1.00 98.69 170 LEU A N 1
ATOM 1255 C CA . LEU A 1 170 ? -8.652 -6.190 21.531 1.00 98.69 170 LEU A CA 1
ATOM 1256 C C . LEU A 1 170 ? -9.545 -7.348 22.000 1.00 98.69 170 LEU A C 1
ATOM 1258 O O . LEU A 1 170 ? -10.456 -7.137 22.797 1.00 98.69 170 LEU A O 1
ATOM 1262 N N . ALA A 1 171 ? -9.245 -8.584 21.589 1.00 98.50 171 ALA A N 1
ATOM 1263 C CA . ALA A 1 171 ? -9.991 -9.764 22.027 1.00 98.50 171 ALA A CA 1
ATOM 1264 C C . ALA A 1 171 ? -9.945 -9.967 23.550 1.00 98.50 171 ALA A C 1
ATOM 1266 O O . ALA A 1 171 ? -10.949 -10.344 24.154 1.00 98.50 171 ALA A O 1
ATOM 1267 N N . ARG A 1 172 ? -8.799 -9.687 24.189 1.00 98.12 172 ARG A N 1
ATOM 1268 C CA . ARG A 1 172 ? -8.642 -9.759 25.655 1.00 98.12 172 ARG A CA 1
ATOM 1269 C C . ARG A 1 172 ? -9.435 -8.672 26.377 1.00 98.12 172 ARG A C 1
ATOM 1271 O O . ARG A 1 172 ? -9.805 -8.864 27.530 1.00 98.12 172 ARG A O 1
ATOM 1278 N N . GLU A 1 173 ? -9.724 -7.573 25.691 1.00 97.00 173 GLU A N 1
ATOM 1279 C CA . GLU A 1 173 ? -10.599 -6.495 26.161 1.00 97.00 173 GLU A CA 1
ATOM 1280 C C . GLU A 1 173 ? -12.079 -6.731 25.808 1.00 97.00 173 GLU A C 1
ATOM 1282 O O . GLU A 1 173 ? -12.927 -5.884 26.083 1.00 97.00 173 GLU A O 1
ATOM 1287 N N . GLY A 1 174 ? -12.414 -7.887 25.223 1.00 97.88 174 GLY A N 1
ATOM 1288 C CA . GLY A 1 174 ? -13.780 -8.239 24.837 1.00 97.88 174 GLY A CA 1
ATOM 1289 C C . GLY A 1 174 ? -14.259 -7.594 23.534 1.00 97.88 174 GLY A C 1
ATOM 1290 O O . GLY A 1 174 ? -15.460 -7.597 23.283 1.00 97.88 174 GLY A O 1
ATOM 1291 N N . ILE A 1 175 ? -13.347 -7.058 22.715 1.00 98.44 175 ILE A N 1
ATOM 1292 C CA . ILE A 1 175 ? -13.641 -6.435 21.418 1.00 98.44 175 ILE A CA 1
ATOM 1293 C C . ILE A 1 175 ? -13.288 -7.408 20.284 1.00 98.44 175 ILE A C 1
ATOM 1295 O O . ILE A 1 175 ? -12.128 -7.777 20.072 1.00 98.44 175 ILE A O 1
ATOM 1299 N N . ASP A 1 176 ? -14.294 -7.805 19.512 1.00 98.06 176 ASP A N 1
ATOM 1300 C CA . ASP A 1 176 ? -14.175 -8.740 18.399 1.00 98.06 176 ASP A CA 1
ATOM 1301 C C . ASP A 1 176 ? -13.818 -8.022 17.087 1.00 98.06 176 ASP A C 1
ATOM 1303 O O . ASP A 1 176 ? -14.680 -7.596 16.309 1.00 98.06 176 ASP A O 1
ATOM 1307 N N . ALA A 1 177 ? -12.514 -7.854 16.859 1.00 98.69 177 ALA A N 1
ATOM 1308 C CA . ALA A 1 177 ? -11.970 -7.157 15.698 1.00 98.69 177 ALA A CA 1
ATOM 1309 C C . ALA A 1 177 ? -11.753 -8.077 14.482 1.00 98.69 177 ALA A C 1
ATOM 1311 O O . ALA A 1 177 ? -10.951 -9.016 14.541 1.00 98.69 177 ALA A O 1
ATOM 1312 N N . ALA A 1 178 ? -12.385 -7.756 13.351 1.00 98.81 178 ALA A N 1
ATOM 1313 C CA . ALA A 1 178 ? -12.055 -8.351 12.059 1.00 98.81 178 ALA A CA 1
ATOM 1314 C C . ALA A 1 178 ? -10.710 -7.811 11.547 1.00 98.81 178 ALA A C 1
ATOM 1316 O O . ALA A 1 178 ? -10.377 -6.651 11.783 1.00 98.81 178 ALA A O 1
ATOM 1317 N N . VAL A 1 179 ? -9.955 -8.626 10.808 1.00 98.88 179 VAL A N 1
ATOM 1318 C CA .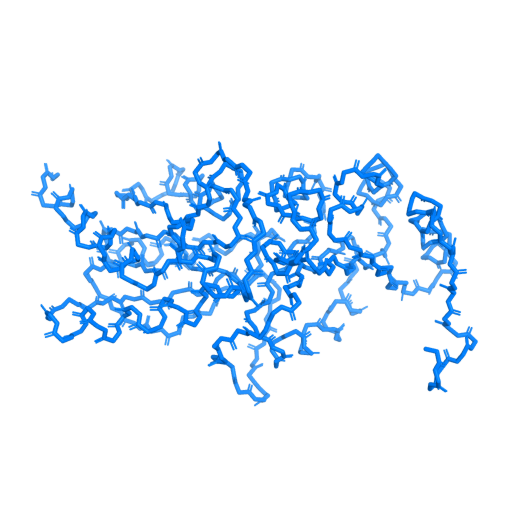 VAL A 1 179 ? -8.724 -8.203 10.124 1.00 98.88 179 VAL A CA 1
ATOM 1319 C C . VAL A 1 179 ? -8.839 -8.551 8.646 1.00 98.88 179 VAL A C 1
ATOM 1321 O O . VAL A 1 179 ? -8.954 -9.725 8.284 1.00 98.88 179 VAL A O 1
ATOM 1324 N N . LEU A 1 180 ? -8.798 -7.522 7.804 1.00 98.88 180 LEU A N 1
ATOM 1325 C CA . LEU A 1 180 ? -8.838 -7.617 6.352 1.00 98.88 180 LEU A CA 1
ATOM 1326 C C . LEU A 1 180 ? -7.519 -7.116 5.773 1.00 98.88 180 LEU A C 1
ATOM 1328 O O . LEU A 1 180 ? -7.119 -5.970 5.978 1.00 98.88 180 LEU A O 1
ATOM 1332 N N . GLU A 1 181 ? -6.859 -7.970 5.012 1.00 98.81 181 GLU A N 1
ATOM 1333 C CA . GLU A 1 181 ? -5.678 -7.599 4.256 1.00 98.81 181 GLU A CA 1
ATOM 1334 C C . GLU A 1 181 ? -6.056 -7.149 2.844 1.00 98.81 181 GLU A C 1
ATOM 1336 O O . GLU A 1 181 ? -6.680 -7.891 2.085 1.00 98.81 181 GLU A O 1
ATOM 1341 N N . ILE A 1 182 ? -5.609 -5.950 2.476 1.00 98.81 182 ILE A N 1
ATOM 1342 C CA . ILE A 1 182 ? -5.686 -5.396 1.126 1.00 98.81 182 ILE A CA 1
ATOM 1343 C C . ILE A 1 182 ? -4.268 -5.344 0.557 1.00 98.81 182 ILE A C 1
ATOM 1345 O O . ILE A 1 182 ? -3.582 -4.326 0.631 1.00 98.81 182 ILE A O 1
ATOM 1349 N N . HIS A 1 183 ? -3.815 -6.448 -0.036 1.00 98.44 183 HIS A N 1
ATOM 1350 C CA . HIS A 1 183 ? -2.520 -6.481 -0.720 1.00 98.44 183 HIS A CA 1
ATOM 1351 C C . HIS A 1 183 ? -2.563 -5.800 -2.092 1.00 98.44 183 HIS A C 1
ATOM 1353 O O . HIS A 1 183 ? -1.531 -5.391 -2.603 1.00 98.44 183 HIS A O 1
ATOM 1359 N N . THR A 1 184 ? -3.729 -5.668 -2.729 1.00 98.81 184 THR A N 1
ATOM 1360 C CA . THR A 1 184 ? -3.874 -4.943 -3.998 1.00 98.81 184 THR A CA 1
ATOM 1361 C C . THR A 1 184 ? -4.648 -3.661 -3.738 1.00 98.81 184 THR A C 1
ATOM 1363 O O . THR A 1 184 ? -5.861 -3.673 -3.567 1.00 98.81 184 THR A O 1
ATOM 1366 N N . ILE A 1 185 ? -3.929 -2.539 -3.707 1.00 98.81 185 ILE A N 1
ATOM 1367 C CA . ILE A 1 185 ? -4.510 -1.208 -3.478 1.00 98.81 185 ILE A CA 1
ATOM 1368 C C . ILE A 1 185 ? -5.244 -0.716 -4.731 1.00 98.81 185 ILE A C 1
ATOM 1370 O O . ILE A 1 185 ? -6.171 0.086 -4.648 1.00 98.81 185 ILE A O 1
ATOM 1374 N N . LYS A 1 186 ? -4.818 -1.180 -5.912 1.00 98.75 186 LYS A N 1
ATOM 1375 C CA . LYS A 1 186 ? -5.455 -0.870 -7.192 1.00 98.75 186 LYS A CA 1
ATOM 1376 C C . LYS A 1 186 ? -5.342 -2.067 -8.145 1.00 98.75 186 LYS A C 1
ATOM 1378 O O . LYS A 1 186 ? -4.212 -2.446 -8.452 1.00 98.75 186 LYS A O 1
ATOM 1383 N N . PRO A 1 187 ? -6.457 -2.636 -8.639 1.00 98.62 187 PRO A N 1
ATOM 1384 C CA . PRO A 1 187 ? -7.837 -2.374 -8.215 1.00 98.62 187 PRO A CA 1
ATOM 1385 C C . PRO A 1 187 ? -8.079 -2.847 -6.773 1.00 98.62 187 PRO A C 1
ATOM 1387 O O . PRO A 1 187 ? -7.576 -3.895 -6.380 1.00 98.62 187 PRO A O 1
ATOM 1390 N N . ILE A 1 188 ? -8.831 -2.067 -5.997 1.00 98.75 188 ILE A N 1
ATOM 1391 C CA . ILE A 1 188 ? -9.172 -2.413 -4.613 1.00 98.75 188 ILE A CA 1
ATOM 1392 C C . ILE A 1 188 ? -10.405 -3.326 -4.572 1.00 98.75 188 ILE A C 1
ATOM 1394 O O . ILE A 1 188 ? -11.333 -3.145 -5.363 1.00 98.75 188 ILE A O 1
ATOM 1398 N N . ASP A 1 189 ? -10.432 -4.283 -3.645 1.00 98.81 189 ASP A N 1
ATOM 1399 C CA . ASP A 1 189 ? -11.576 -5.178 -3.433 1.00 98.81 189 ASP A CA 1
ATOM 1400 C C . ASP A 1 189 ? -12.695 -4.463 -2.656 1.00 98.81 189 ASP A C 1
ATOM 1402 O O . ASP A 1 189 ? -12.772 -4.519 -1.424 1.00 98.81 189 ASP A O 1
ATOM 1406 N N . ARG A 1 190 ? -13.540 -3.741 -3.396 1.00 98.81 190 ARG A N 1
ATOM 1407 C CA . ARG A 1 190 ? -14.655 -2.954 -2.849 1.00 98.81 190 ARG A CA 1
ATOM 1408 C C . ARG A 1 190 ? -15.652 -3.822 -2.075 1.00 98.81 190 ARG A C 1
ATOM 1410 O O . ARG A 1 190 ? -16.030 -3.464 -0.960 1.00 98.81 190 ARG A O 1
ATOM 1417 N N . ASP A 1 191 ? -15.990 -4.996 -2.611 1.00 98.75 191 ASP A N 1
ATOM 1418 C CA . ASP A 1 191 ? -16.954 -5.923 -2.007 1.00 98.75 191 ASP A CA 1
ATOM 1419 C C . ASP A 1 191 ? -16.502 -6.372 -0.615 1.00 98.75 191 ASP A C 1
ATOM 1421 O O . ASP A 1 191 ? -17.282 -6.355 0.340 1.00 98.75 191 ASP A O 1
ATOM 1425 N N . SER A 1 192 ? -15.232 -6.764 -0.479 1.00 98.75 192 SER A N 1
ATOM 1426 C CA . SER A 1 192 ? -14.681 -7.196 0.808 1.00 98.75 192 SER A CA 1
ATOM 1427 C C . SER A 1 192 ? -14.645 -6.059 1.833 1.00 98.75 192 SER A C 1
ATOM 1429 O O . SER A 1 192 ? -14.947 -6.290 3.006 1.00 98.75 192 SER A O 1
ATOM 1431 N N . ILE A 1 193 ? -14.348 -4.827 1.402 1.00 98.88 193 ILE A N 1
ATOM 1432 C CA . ILE A 1 193 ? -14.403 -3.640 2.270 1.00 98.88 193 ILE A CA 1
ATOM 1433 C C . ILE A 1 193 ? -15.831 -3.413 2.767 1.00 98.88 193 ILE A C 1
ATOM 1435 O O . ILE A 1 193 ? -16.031 -3.281 3.975 1.00 98.88 193 ILE A O 1
ATOM 1439 N N . CYS A 1 194 ? -16.826 -3.411 1.874 1.00 98.75 194 CYS A N 1
ATOM 1440 C CA . CYS A 1 194 ? -18.208 -3.168 2.279 1.00 98.75 194 CYS A CA 1
ATOM 1441 C C . CYS A 1 194 ? -18.799 -4.294 3.129 1.00 98.75 194 CYS A C 1
ATOM 1443 O O . CYS A 1 194 ? -19.599 -4.010 4.018 1.00 98.75 194 CYS A O 1
ATOM 1445 N N . ARG A 1 195 ? -18.369 -5.549 2.946 1.00 98.62 195 ARG A N 1
ATOM 1446 C CA . ARG A 1 195 ? -18.733 -6.646 3.860 1.00 98.62 195 ARG A CA 1
ATOM 1447 C C . ARG A 1 195 ? -18.220 -6.393 5.274 1.00 98.62 195 ARG A C 1
ATOM 1449 O O . ARG A 1 195 ? -19.006 -6.414 6.211 1.00 98.62 195 ARG A O 1
ATOM 1456 N N . VAL A 1 196 ? -16.932 -6.074 5.429 1.00 98.50 196 VAL A N 1
ATOM 1457 C CA . VAL A 1 196 ? -16.361 -5.762 6.753 1.00 98.50 196 VAL A CA 1
ATOM 1458 C C . VAL A 1 196 ? -17.012 -4.517 7.356 1.00 98.50 196 VAL A C 1
ATOM 1460 O O . VAL A 1 196 ? -17.274 -4.481 8.555 1.00 98.50 196 VAL A O 1
ATOM 1463 N N . ALA A 1 197 ? -17.317 -3.511 6.538 1.00 98.19 197 ALA A N 1
ATOM 1464 C CA . ALA A 1 197 ? -18.019 -2.312 6.974 1.00 98.19 197 ALA A CA 1
ATOM 1465 C C . ALA A 1 197 ? -19.437 -2.619 7.486 1.00 98.19 197 ALA A C 1
ATOM 1467 O O . ALA A 1 197 ? -19.816 -2.120 8.545 1.00 98.19 197 ALA A O 1
ATOM 1468 N N . ALA A 1 198 ? -20.188 -3.472 6.784 1.00 97.44 198 ALA A N 1
ATOM 1469 C CA . ALA A 1 198 ? -21.525 -3.902 7.185 1.00 97.44 198 ALA A CA 1
ATOM 1470 C C . ALA A 1 198 ? -21.508 -4.756 8.462 1.00 97.44 198 ALA A C 1
ATOM 1472 O O . ALA A 1 198 ? -22.320 -4.529 9.357 1.00 97.44 198 ALA A O 1
ATOM 1473 N N . ASP A 1 199 ? -20.564 -5.695 8.565 1.00 96.69 199 ASP A N 1
ATOM 1474 C CA . ASP A 1 199 ? -20.465 -6.613 9.702 1.00 96.69 199 ASP A CA 1
ATOM 1475 C C . ASP A 1 199 ? -19.970 -5.904 10.971 1.00 96.69 199 ASP A C 1
ATOM 1477 O O . ASP A 1 199 ? -20.491 -6.140 12.061 1.00 96.69 199 ASP A O 1
ATOM 1481 N N . ALA A 1 200 ? -18.970 -5.025 10.838 1.00 96.94 200 ALA A N 1
ATOM 1482 C CA . ALA A 1 200 ? -18.313 -4.389 11.974 1.00 96.94 200 ALA A CA 1
ATOM 1483 C C . ALA A 1 200 ? -18.875 -3.005 12.325 1.00 96.94 200 ALA A C 1
ATOM 1485 O O . ALA A 1 200 ? -18.805 -2.575 13.474 1.00 96.94 200 ALA A O 1
ATOM 1486 N N . GLY A 1 201 ? -19.413 -2.252 11.365 1.00 96.00 201 GLY A N 1
ATOM 1487 C CA . GLY A 1 201 ? -19.971 -0.909 11.583 1.00 96.00 201 GLY A CA 1
ATOM 1488 C C . GLY A 1 201 ? -18.967 0.171 12.024 1.00 96.00 201 GLY A C 1
ATOM 1489 O O . GLY A 1 201 ? -19.373 1.297 12.312 1.00 96.00 201 GLY A O 1
ATOM 1490 N N . ALA A 1 202 ? -17.671 -0.140 12.090 1.00 98.19 202 ALA A N 1
ATOM 1491 C CA . ALA A 1 202 ? -16.580 0.800 12.330 1.00 98.19 202 ALA A CA 1
ATOM 1492 C C . ALA A 1 202 ? -15.283 0.265 11.710 1.00 98.19 202 ALA A C 1
ATOM 1494 O O . ALA A 1 202 ? -15.010 -0.931 11.800 1.00 98.19 202 ALA A O 1
ATOM 1495 N N . ILE A 1 203 ? -14.477 1.140 11.107 1.00 98.75 203 ILE A N 1
ATOM 1496 C CA . ILE A 1 203 ? -13.259 0.763 10.374 1.00 98.75 203 ILE A CA 1
ATOM 1497 C C . ILE A 1 203 ? -12.025 1.487 10.925 1.00 98.75 203 ILE A C 1
ATOM 1499 O O . ILE A 1 203 ? -12.058 2.677 11.235 1.00 98.75 203 ILE A O 1
ATOM 1503 N N . VAL A 1 204 ? -10.896 0.789 10.981 1.00 98.94 204 VAL A N 1
ATOM 1504 C CA . VAL A 1 204 ? -9.564 1.381 11.127 1.00 98.94 204 VAL A CA 1
ATOM 1505 C C . VAL A 1 204 ? -8.715 0.910 9.961 1.00 98.94 204 VAL A C 1
ATOM 1507 O O . VAL A 1 204 ? -8.579 -0.291 9.752 1.00 98.94 204 VAL A O 1
ATOM 1510 N N . THR A 1 205 ? -8.129 1.836 9.207 1.00 98.94 205 THR A N 1
ATOM 1511 C CA . THR A 1 205 ? -7.134 1.479 8.189 1.00 98.94 205 THR A CA 1
ATOM 1512 C C . THR A 1 205 ? -5.728 1.580 8.759 1.00 98.94 205 THR A C 1
ATOM 1514 O O . THR A 1 205 ? -5.488 2.479 9.562 1.00 98.94 205 THR A O 1
ATOM 1517 N N . ALA A 1 206 ? -4.791 0.734 8.331 1.00 98.88 206 ALA A N 1
ATOM 1518 C CA . ALA A 1 206 ? -3.393 0.804 8.755 1.00 98.88 206 ALA A CA 1
ATOM 1519 C C . ALA A 1 206 ? -2.418 0.621 7.584 1.00 98.88 206 ALA A C 1
ATOM 1521 O O . ALA A 1 206 ? -2.434 -0.401 6.899 1.00 98.88 206 ALA A O 1
ATOM 1522 N N . GLU A 1 207 ? -1.546 1.608 7.374 1.00 98.75 207 GLU A N 1
ATOM 1523 C CA . GLU A 1 207 ? -0.550 1.606 6.299 1.00 98.75 207 GLU A CA 1
ATOM 1524 C C . GLU A 1 207 ? 0.795 2.201 6.739 1.00 98.75 207 GLU A C 1
ATOM 1526 O O . GLU A 1 207 ? 0.853 3.210 7.437 1.00 98.75 207 GLU A O 1
ATOM 1531 N N . GLU A 1 208 ? 1.900 1.603 6.287 1.00 98.00 208 GLU A N 1
ATOM 1532 C CA . GLU A 1 208 ? 3.248 2.177 6.412 1.00 98.00 208 GLU A CA 1
ATOM 1533 C C . GLU A 1 208 ? 3.467 3.219 5.301 1.00 98.00 208 GLU A C 1
ATOM 1535 O O . GLU A 1 208 ? 4.297 3.050 4.407 1.00 98.00 208 GLU A O 1
ATOM 1540 N N . HIS A 1 209 ? 2.633 4.255 5.293 1.00 98.56 209 HIS A N 1
ATOM 1541 C CA . HIS A 1 209 ? 2.568 5.299 4.271 1.00 98.56 209 HIS A CA 1
ATOM 1542 C C . HIS A 1 209 ? 1.869 6.537 4.861 1.00 98.56 209 HIS A C 1
ATOM 1544 O O . HIS A 1 209 ? 1.272 6.468 5.938 1.00 98.56 209 HIS A O 1
ATOM 1550 N N . SER A 1 210 ? 1.946 7.687 4.188 1.00 98.44 210 SER A N 1
ATOM 1551 C CA . SER A 1 210 ? 1.134 8.851 4.551 1.00 98.44 210 SER A CA 1
ATOM 1552 C C . SER A 1 210 ? -0.354 8.497 4.588 1.00 98.44 210 SER A C 1
ATOM 1554 O O . SER A 1 210 ? -0.869 7.820 3.697 1.00 98.44 210 SER A O 1
ATOM 1556 N N . ILE A 1 211 ? -1.088 9.031 5.566 1.00 98.31 211 ILE A N 1
ATOM 155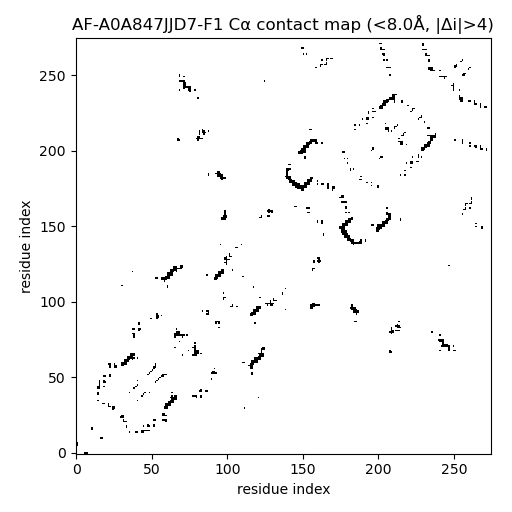7 C CA . ILE A 1 211 ? -2.557 8.926 5.568 1.00 98.31 211 ILE A CA 1
ATOM 1558 C C . ILE A 1 211 ? -3.194 9.616 4.346 1.00 98.31 211 ILE A C 1
ATOM 1560 O O . ILE A 1 211 ? -4.382 9.430 4.071 1.00 98.31 211 ILE A O 1
ATOM 1564 N N . LEU A 1 212 ? -2.434 10.449 3.628 1.00 98.38 212 LEU A N 1
ATOM 1565 C CA . LEU A 1 212 ? -2.881 11.199 2.463 1.00 98.38 212 LEU A CA 1
ATOM 1566 C C . LEU A 1 212 ? -2.688 10.370 1.186 1.00 98.38 212 LEU A C 1
ATOM 1568 O O . LEU A 1 212 ? -1.571 10.065 0.778 1.00 98.38 212 LEU A O 1
ATOM 1572 N N . GLY A 1 213 ? -3.800 10.014 0.539 1.00 97.19 213 GLY A N 1
ATOM 1573 C CA . GLY A 1 213 ? -3.816 9.367 -0.779 1.00 97.19 213 GLY A CA 1
ATOM 1574 C C . GLY A 1 213 ? -3.491 7.867 -0.806 1.00 97.19 213 GLY A C 1
ATOM 1575 O O . GLY A 1 213 ? -3.636 7.261 -1.869 1.00 97.19 213 GLY A O 1
ATOM 1576 N N . GLY A 1 214 ? -3.101 7.276 0.326 1.00 98.38 214 GLY A N 1
ATOM 1577 C CA . GLY A 1 214 ? -2.769 5.857 0.467 1.00 98.38 214 GLY A CA 1
ATOM 1578 C C . GLY A 1 214 ? -3.971 4.912 0.633 1.00 98.38 214 GLY A C 1
ATOM 1579 O O . GLY A 1 214 ? -5.066 5.199 0.136 1.00 98.38 214 GLY A O 1
ATOM 1580 N N . LEU A 1 215 ? -3.780 3.786 1.335 1.00 98.88 215 LEU A N 1
ATOM 1581 C CA . LEU A 1 215 ? -4.824 2.790 1.635 1.00 98.88 215 LEU A CA 1
ATOM 1582 C C . LEU A 1 215 ? -6.022 3.433 2.339 1.00 98.88 215 LEU A C 1
ATOM 1584 O O . LEU A 1 215 ? -7.162 3.211 1.942 1.00 98.88 215 LEU A O 1
ATOM 1588 N N . GLY A 1 216 ? -5.776 4.250 3.361 1.00 98.81 216 GLY A N 1
ATOM 1589 C CA . GLY A 1 216 ? -6.818 4.929 4.119 1.00 98.81 216 GLY A CA 1
ATOM 1590 C C . GLY A 1 216 ? -7.659 5.860 3.252 1.00 98.81 216 GLY A C 1
ATOM 1591 O O . GLY A 1 216 ? -8.863 5.963 3.462 1.00 98.81 216 GLY A O 1
ATOM 1592 N N . GLY A 1 217 ? -7.048 6.501 2.251 1.00 98.69 217 GLY A N 1
ATOM 1593 C CA . GLY A 1 217 ? -7.771 7.277 1.242 1.00 98.69 217 GLY A CA 1
ATOM 1594 C C . GLY A 1 217 ? -8.608 6.389 0.320 1.00 98.69 217 GLY A C 1
ATOM 1595 O O . GLY A 1 217 ? -9.792 6.647 0.142 1.00 98.69 217 GLY A O 1
ATOM 1596 N N . ALA A 1 218 ? -8.024 5.306 -0.197 1.00 98.81 218 ALA A N 1
ATOM 1597 C CA . ALA A 1 218 ? -8.719 4.374 -1.084 1.00 98.81 218 ALA A CA 1
ATOM 1598 C C . ALA A 1 218 ? -9.927 3.698 -0.409 1.00 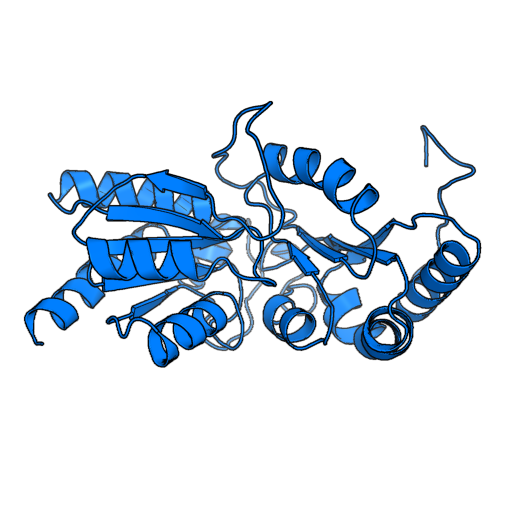98.81 218 ALA A C 1
ATOM 1600 O O . ALA A 1 218 ? -10.988 3.587 -1.011 1.00 98.81 218 ALA A O 1
ATOM 1601 N N . VAL A 1 219 ? -9.799 3.291 0.857 1.00 98.88 219 VAL A N 1
ATOM 1602 C CA . VAL A 1 219 ? -10.919 2.748 1.642 1.00 98.88 219 VAL A CA 1
ATOM 1603 C C . VAL A 1 219 ? -11.969 3.828 1.902 1.00 98.88 219 VAL A C 1
ATOM 1605 O O . VAL A 1 219 ? -13.156 3.551 1.770 1.00 98.88 219 VAL A O 1
ATOM 1608 N N . ALA A 1 220 ? -11.561 5.059 2.234 1.00 98.81 220 ALA A N 1
ATOM 1609 C CA . ALA A 1 220 ? -12.500 6.161 2.450 1.00 98.81 220 ALA A CA 1
ATOM 1610 C C . ALA A 1 220 ? -13.352 6.457 1.207 1.00 98.81 220 ALA A C 1
ATOM 1612 O O . ALA A 1 220 ? -14.545 6.709 1.352 1.00 98.81 220 ALA A O 1
ATOM 1613 N N . GLU A 1 221 ? -12.761 6.396 0.008 1.00 98.81 221 GLU A N 1
ATOM 1614 C CA . GLU A 1 221 ? -13.477 6.532 -1.269 1.00 98.81 221 GLU A CA 1
ATOM 1615 C C . GLU A 1 221 ? -14.584 5.468 -1.392 1.00 98.81 221 GLU A C 1
ATOM 1617 O O . GLU A 1 221 ? -15.741 5.815 -1.615 1.00 98.81 221 GLU A O 1
ATOM 1622 N N . VAL A 1 222 ? -14.270 4.191 -1.132 1.00 98.88 222 VAL A N 1
ATOM 1623 C CA . VAL A 1 222 ? -15.259 3.092 -1.160 1.00 98.88 222 VAL A CA 1
ATOM 1624 C C . VAL A 1 222 ? -16.362 3.294 -0.120 1.00 98.88 222 VAL A C 1
ATOM 1626 O O . VAL A 1 222 ? -17.546 3.209 -0.441 1.00 98.88 222 VAL A O 1
ATOM 1629 N N . LEU A 1 223 ? -15.996 3.598 1.130 1.00 98.69 223 LEU A N 1
ATOM 1630 C CA . LEU A 1 223 ? -16.972 3.801 2.202 1.00 98.69 223 LEU A CA 1
ATOM 1631 C C . LEU A 1 223 ? -17.896 4.989 1.905 1.00 98.69 223 LEU A C 1
ATOM 1633 O O . LEU A 1 223 ? -19.088 4.907 2.178 1.00 98.69 223 LEU A O 1
ATOM 1637 N N . ALA A 1 224 ? -17.373 6.089 1.361 1.00 98.56 224 ALA A N 1
ATOM 1638 C CA . ALA A 1 224 ? -18.171 7.273 1.056 1.00 98.56 224 ALA A CA 1
ATOM 1639 C C . ALA A 1 224 ? -19.175 7.038 -0.084 1.00 98.56 224 ALA A C 1
ATOM 1641 O O . ALA A 1 224 ? -20.267 7.604 -0.051 1.00 98.56 224 ALA A O 1
ATOM 1642 N N . GLU A 1 225 ? -18.808 6.221 -1.072 1.00 98.56 225 GLU A N 1
ATOM 1643 C CA . GLU A 1 225 ? -19.624 5.951 -2.259 1.00 98.56 225 GLU A CA 1
ATOM 1644 C C . GLU A 1 225 ? -20.653 4.832 -2.042 1.00 98.56 225 GLU A C 1
ATOM 1646 O O . GLU A 1 225 ? -21.752 4.909 -2.589 1.00 98.56 225 GLU A O 1
ATOM 1651 N N . GLU A 1 226 ? -20.319 3.800 -1.260 1.00 98.44 226 GLU A N 1
ATOM 1652 C CA . GLU A 1 226 ? -21.098 2.550 -1.229 1.00 98.44 226 GLU A CA 1
ATOM 1653 C C . GLU A 1 226 ? -21.616 2.166 0.160 1.00 98.44 226 GLU A C 1
ATOM 1655 O O . GLU A 1 226 ? -22.754 1.714 0.295 1.00 98.44 226 GLU A O 1
ATOM 1660 N N . CYS A 1 227 ? -20.803 2.329 1.205 1.00 97.75 227 CYS A N 1
ATOM 1661 C CA . CYS A 1 227 ? -21.106 1.791 2.535 1.00 97.75 227 CYS A CA 1
ATOM 1662 C C . CYS A 1 227 ? -20.627 2.714 3.681 1.00 97.75 227 CYS A C 1
ATOM 1664 O O . CYS A 1 227 ? -19.685 2.373 4.410 1.00 97.75 227 CYS A O 1
ATOM 1666 N N . PRO A 1 228 ? -21.270 3.888 3.888 1.00 97.31 228 PRO A N 1
ATOM 1667 C CA . PRO A 1 228 ? -20.782 4.918 4.808 1.00 97.31 228 PRO A CA 1
ATOM 1668 C C . PRO A 1 228 ? -20.619 4.433 6.248 1.00 97.31 228 PRO A C 1
ATOM 1670 O O . PRO A 1 228 ? -21.588 4.230 6.976 1.00 97.31 228 PRO A O 1
ATOM 1673 N N . THR A 1 229 ? -19.367 4.335 6.691 1.00 97.25 229 THR A N 1
ATOM 1674 C CA . THR A 1 229 ? -19.008 3.753 7.989 1.00 97.25 229 THR A CA 1
ATOM 1675 C C . THR A 1 229 ? -17.999 4.647 8.712 1.00 97.25 229 THR A C 1
ATOM 1677 O O . THR A 1 229 ? -17.077 5.157 8.069 1.00 97.25 229 THR A O 1
ATOM 1680 N N . PRO A 1 230 ? -18.142 4.899 10.031 1.00 97.75 230 PRO A N 1
ATOM 1681 C CA . PRO A 1 230 ? -17.138 5.631 10.795 1.00 97.75 230 PRO A CA 1
ATOM 1682 C C . PRO A 1 230 ? -15.759 4.999 10.630 1.00 97.75 230 PRO A C 1
ATOM 1684 O O . PRO A 1 230 ? -15.605 3.790 10.801 1.00 97.75 230 PRO A O 1
ATOM 1687 N N . MET A 1 231 ? -14.755 5.825 10.334 1.00 98.19 231 MET A N 1
ATOM 1688 C CA . MET A 1 231 ? -13.394 5.344 10.134 1.00 98.19 231 MET A CA 1
ATOM 1689 C C . MET A 1 231 ? -12.340 6.152 10.895 1.00 98.19 231 MET A C 1
ATOM 1691 O O . MET A 1 231 ? -12.506 7.350 11.156 1.00 98.19 231 MET A O 1
ATOM 1695 N N . ALA A 1 232 ? -11.234 5.488 11.220 1.00 98.44 232 ALA A N 1
ATOM 1696 C CA . ALA A 1 232 ? -9.967 6.089 11.622 1.00 98.44 232 ALA A CA 1
ATOM 1697 C C . ALA A 1 232 ? -8.844 5.600 10.693 1.00 98.44 232 ALA A C 1
ATOM 1699 O O . ALA A 1 232 ? -8.948 4.529 10.097 1.00 98.44 232 ALA A O 1
ATOM 1700 N N . ARG A 1 233 ? -7.778 6.393 10.550 1.00 98.56 233 ARG A N 1
ATOM 1701 C CA . ARG A 1 233 ? -6.634 6.065 9.689 1.00 98.56 233 ARG A CA 1
ATOM 1702 C C . ARG A 1 233 ? -5.356 6.061 10.516 1.00 98.56 233 ARG A C 1
ATOM 1704 O O . ARG A 1 233 ? -5.022 7.082 11.110 1.00 98.56 233 ARG A O 1
ATOM 1711 N N . ILE A 1 234 ? -4.671 4.926 10.520 1.00 98.81 234 ILE A N 1
ATOM 1712 C CA . ILE A 1 234 ? -3.313 4.742 11.020 1.00 98.81 234 ILE A CA 1
ATOM 1713 C C . ILE A 1 234 ? -2.364 4.815 9.827 1.00 98.81 234 ILE A C 1
ATOM 1715 O O . ILE A 1 234 ? -2.489 4.064 8.861 1.00 98.81 234 ILE A O 1
ATOM 1719 N N . GLY A 1 235 ? -1.439 5.759 9.903 1.00 98.50 235 GLY A N 1
ATOM 1720 C CA . GLY A 1 235 ? -0.474 6.089 8.868 1.00 98.50 235 GLY A CA 1
ATOM 1721 C C . GLY A 1 235 ? 0.355 7.289 9.319 1.00 98.50 235 GLY A C 1
ATOM 1722 O O . GLY A 1 235 ? 0.107 7.877 10.376 1.00 98.50 235 GLY A O 1
ATOM 1723 N N . ILE A 1 236 ? 1.319 7.690 8.503 1.00 98.25 236 ILE A N 1
ATOM 1724 C CA . ILE A 1 236 ? 2.186 8.828 8.809 1.00 98.25 236 ILE A CA 1
ATOM 1725 C C . ILE A 1 236 ? 1.376 10.122 8.667 1.00 98.25 236 ILE A C 1
ATOM 1727 O O . ILE A 1 236 ? 0.774 10.389 7.623 1.00 98.25 236 ILE A O 1
ATOM 1731 N N . SER A 1 237 ? 1.354 10.926 9.730 1.00 96.12 237 SER A N 1
ATOM 1732 C CA . SER A 1 237 ? 0.552 12.154 9.826 1.00 96.12 237 SER A CA 1
ATOM 1733 C C . SER A 1 237 ? 1.243 13.352 9.166 1.00 96.12 237 SER A C 1
ATOM 1735 O O . SER A 1 237 ? 1.700 14.252 9.863 1.00 96.12 237 SER A O 1
ATOM 1737 N N . ASP A 1 238 ? 1.336 13.333 7.833 1.00 96.81 238 ASP A N 1
ATOM 1738 C CA . ASP A 1 238 ? 1.839 14.439 6.994 1.00 96.81 238 ASP A CA 1
ATOM 1739 C C . ASP A 1 238 ? 3.154 15.061 7.499 1.00 96.81 238 ASP A C 1
ATOM 1741 O O . ASP A 1 238 ? 3.274 16.254 7.774 1.00 96.81 238 ASP A O 1
ATOM 1745 N N . THR A 1 239 ? 4.152 14.205 7.708 1.00 97.00 239 THR A N 1
ATOM 1746 C CA . THR A 1 239 ? 5.450 14.608 8.244 1.00 97.00 239 THR A CA 1
ATOM 1747 C C . THR A 1 239 ? 6.560 13.717 7.709 1.00 97.00 239 THR A C 1
ATOM 1749 O O . THR A 1 239 ? 6.338 12.554 7.366 1.00 97.00 239 THR A O 1
ATOM 1752 N N . PHE A 1 240 ? 7.775 14.255 7.669 1.00 97.12 240 PHE A N 1
ATOM 1753 C CA . PHE A 1 240 ? 8.963 13.472 7.365 1.00 97.12 240 PHE A CA 1
ATOM 1754 C C . PHE A 1 240 ? 9.464 12.736 8.606 1.00 97.12 240 PHE A C 1
ATOM 1756 O O . PHE A 1 240 ? 9.582 13.300 9.700 1.00 97.12 240 PHE A O 1
ATOM 1763 N N . ALA A 1 241 ? 9.807 11.465 8.412 1.00 94.69 241 ALA A N 1
ATOM 1764 C CA . ALA A 1 241 ? 10.402 10.659 9.460 1.00 94.69 241 ALA A CA 1
ATOM 1765 C C . ALA A 1 241 ? 11.900 10.940 9.654 1.00 94.69 241 ALA A C 1
ATOM 1767 O O . ALA A 1 241 ? 12.605 11.274 8.705 1.00 94.69 241 ALA A O 1
ATOM 1768 N N . ARG A 1 242 ? 12.385 10.812 10.891 1.00 95.25 242 ARG A N 1
ATOM 1769 C CA . ARG A 1 242 ? 13.814 10.894 11.239 1.00 95.25 242 ARG A CA 1
ATOM 1770 C C . ARG A 1 242 ? 14.506 9.550 11.008 1.00 95.25 242 ARG A C 1
ATOM 1772 O O . ARG A 1 242 ? 13.859 8.568 10.666 1.00 95.25 242 ARG A O 1
ATOM 1779 N N . THR A 1 243 ? 15.818 9.512 11.212 1.00 96.50 243 THR A N 1
ATOM 1780 C CA . THR A 1 243 ? 16.555 8.249 11.289 1.00 96.50 243 THR A CA 1
ATOM 1781 C C . THR A 1 243 ? 16.319 7.547 12.629 1.00 96.50 243 THR A C 1
ATOM 1783 O O . THR A 1 243 ? 15.930 8.180 13.615 1.00 96.50 243 THR A O 1
ATOM 1786 N N . ALA A 1 244 ? 16.561 6.238 12.668 1.00 95.19 244 ALA A N 1
ATOM 1787 C CA . ALA A 1 244 ? 16.356 5.384 13.839 1.00 95.19 244 ALA A CA 1
ATOM 1788 C C . ALA A 1 244 ? 17.391 4.240 13.908 1.00 95.19 244 ALA A C 1
ATOM 1790 O O . ALA A 1 244 ? 18.173 4.058 12.971 1.00 95.19 244 ALA A O 1
ATOM 1791 N N . PRO A 1 245 ? 17.446 3.468 15.010 1.00 93.44 245 PRO A N 1
ATOM 1792 C CA . PRO A 1 245 ? 18.263 2.252 15.085 1.00 93.44 245 PRO A CA 1
ATOM 1793 C C . PRO A 1 245 ? 17.658 1.048 14.340 1.00 93.44 245 PRO A C 1
ATOM 1795 O O . PRO A 1 245 ? 18.409 0.158 13.926 1.00 93.44 245 PRO A O 1
ATOM 1798 N N . ASP A 1 246 ? 16.340 1.029 14.140 1.00 94.25 246 ASP A N 1
ATOM 1799 C CA . ASP A 1 246 ? 15.596 -0.034 13.463 1.00 94.25 246 ASP A CA 1
ATOM 1800 C C . ASP A 1 246 ? 14.256 0.482 12.898 1.00 94.25 246 ASP A C 1
ATOM 1802 O O . ASP A 1 246 ? 13.822 1.595 13.201 1.00 94.25 246 ASP A O 1
ATOM 1806 N N . THR A 1 247 ? 13.618 -0.319 12.039 1.00 94.19 247 THR A N 1
ATOM 1807 C CA . THR A 1 247 ? 12.351 0.040 11.382 1.00 94.19 247 THR A CA 1
ATOM 1808 C C . THR A 1 247 ? 11.170 0.061 12.351 1.00 94.19 247 THR A C 1
ATOM 1810 O O . THR A 1 247 ? 10.332 0.952 12.241 1.00 94.19 247 THR A O 1
ATOM 1813 N N . ASP A 1 248 ? 11.094 -0.871 13.303 1.00 94.75 248 ASP A N 1
ATOM 1814 C CA . ASP A 1 248 ? 9.931 -1.001 14.183 1.00 94.75 248 ASP A CA 1
ATOM 1815 C C . ASP A 1 248 ? 9.834 0.166 15.167 1.00 94.75 248 ASP A C 1
ATOM 1817 O O . ASP A 1 248 ? 8.762 0.757 15.303 1.00 94.75 248 ASP A O 1
ATOM 1821 N N . SER A 1 249 ? 10.954 0.561 15.781 1.00 95.38 249 SER A N 1
ATOM 1822 C CA . SER A 1 249 ? 11.006 1.730 16.665 1.00 95.38 249 SER A CA 1
ATOM 1823 C C . SER A 1 249 ? 10.681 3.027 15.922 1.00 95.38 249 SER A C 1
ATOM 1825 O O . SER A 1 249 ? 10.010 3.904 16.473 1.00 95.38 249 SER A O 1
ATOM 1827 N N . LEU A 1 250 ? 11.091 3.141 14.653 1.00 96.69 250 LEU A N 1
ATOM 1828 C CA . LEU A 1 250 ? 10.728 4.275 13.807 1.00 96.69 250 LEU A CA 1
ATOM 1829 C C . LEU A 1 250 ? 9.231 4.285 13.491 1.00 96.69 250 LEU A C 1
ATOM 1831 O O . LEU A 1 250 ? 8.580 5.315 13.631 1.00 96.69 250 LEU A O 1
ATOM 1835 N N . MET A 1 251 ? 8.671 3.146 13.093 1.00 97.12 251 MET A N 1
ATOM 1836 C CA . MET A 1 251 ? 7.239 3.009 12.834 1.00 97.12 251 MET A CA 1
ATOM 1837 C C . MET A 1 251 ? 6.410 3.379 14.072 1.00 97.12 251 MET A C 1
ATOM 1839 O O . MET A 1 251 ? 5.469 4.170 13.969 1.00 97.12 251 MET A O 1
ATOM 1843 N N . ASP A 1 252 ? 6.793 2.887 15.249 1.00 97.44 252 ASP A N 1
ATOM 1844 C CA . ASP A 1 252 ? 6.109 3.182 16.510 1.00 97.44 252 ASP A CA 1
ATOM 1845 C C . ASP A 1 252 ? 6.156 4.677 16.853 1.00 97.44 252 ASP A C 1
ATOM 1847 O O . ASP A 1 252 ? 5.122 5.273 17.169 1.00 97.44 252 ASP A O 1
ATOM 1851 N N . ALA A 1 253 ? 7.326 5.311 16.707 1.00 97.31 253 ALA A N 1
ATOM 1852 C CA . ALA A 1 253 ? 7.508 6.744 16.945 1.00 97.31 253 ALA A CA 1
ATOM 1853 C C . ALA A 1 253 ? 6.657 7.631 16.017 1.00 97.31 253 ALA A C 1
ATOM 1855 O O . ALA A 1 253 ? 6.351 8.772 16.365 1.00 97.31 253 ALA A O 1
ATOM 1856 N N . TYR A 1 254 ? 6.255 7.108 14.856 1.00 97.56 254 TYR A N 1
ATOM 1857 C CA . TYR A 1 254 ? 5.420 7.795 13.868 1.00 97.56 254 TYR A CA 1
ATOM 1858 C C . TYR A 1 254 ? 3.964 7.306 13.850 1.00 97.56 254 TYR A C 1
ATOM 1860 O O . TYR A 1 254 ? 3.234 7.555 12.891 1.00 97.56 254 TYR A O 1
ATOM 1868 N N . GLY A 1 255 ? 3.513 6.674 14.939 1.00 97.06 255 GLY A N 1
ATOM 1869 C CA . GLY A 1 255 ? 2.100 6.366 15.168 1.00 97.06 255 GLY A CA 1
ATOM 1870 C C . GLY A 1 255 ? 1.618 5.062 14.533 1.00 97.06 255 GLY A C 1
ATOM 1871 O O . GLY A 1 255 ? 0.414 4.850 14.431 1.00 97.06 255 GLY A O 1
ATOM 1872 N N . LEU A 1 256 ? 2.537 4.188 14.118 1.00 98.12 256 LEU A N 1
ATOM 1873 C CA . LEU A 1 256 ? 2.240 2.903 13.478 1.00 98.12 256 LEU A CA 1
ATOM 1874 C C . LEU A 1 256 ? 2.376 1.715 14.448 1.00 98.12 256 LEU A C 1
ATOM 1876 O O . LEU A 1 256 ? 2.513 0.565 14.021 1.00 98.12 256 LEU A O 1
ATOM 1880 N N . SER A 1 257 ? 2.367 1.975 15.757 1.00 98.31 257 SER A N 1
ATOM 1881 C CA . SER A 1 257 ? 2.459 0.925 16.770 1.00 98.31 257 SER A CA 1
ATOM 1882 C C . SER A 1 257 ? 1.168 0.119 16.892 1.00 98.31 257 SER A C 1
ATOM 1884 O O . SER A 1 257 ? 0.075 0.583 16.557 1.00 98.31 257 SER A O 1
ATOM 1886 N N . ILE A 1 258 ? 1.296 -1.100 17.416 1.00 98.69 258 ILE A N 1
ATOM 1887 C CA . ILE A 1 258 ? 0.156 -1.963 17.750 1.00 98.69 258 ILE A CA 1
ATOM 1888 C C . ILE A 1 258 ? -0.799 -1.233 18.709 1.00 98.69 258 ILE A C 1
ATOM 1890 O O . ILE A 1 258 ? -2.006 -1.206 18.471 1.00 98.69 258 ILE A O 1
ATOM 1894 N N . ASP A 1 259 ? -0.259 -0.557 19.726 1.00 98.56 259 ASP A N 1
ATOM 1895 C CA . ASP A 1 259 ? -1.043 0.204 20.705 1.00 98.56 259 ASP A CA 1
ATOM 1896 C C . ASP A 1 259 ? -1.833 1.351 20.066 1.00 98.56 259 ASP A C 1
ATOM 1898 O O . ASP A 1 259 ? -2.951 1.650 20.492 1.00 98.56 259 ASP A O 1
ATOM 1902 N N . GLN A 1 260 ? -1.294 1.980 19.016 1.00 98.56 260 GLN A N 1
ATOM 1903 C CA . GLN A 1 260 ? -2.025 3.013 18.283 1.00 98.56 260 GLN A CA 1
ATOM 1904 C C . GLN A 1 260 ? -3.172 2.438 17.456 1.00 98.56 260 GLN A C 1
ATOM 1906 O O . GLN A 1 260 ? -4.242 3.044 17.397 1.00 98.56 260 GLN A O 1
ATOM 1911 N N . ILE A 1 261 ? -3.003 1.245 16.880 1.00 98.88 261 ILE A N 1
ATOM 1912 C CA . ILE A 1 261 ? -4.093 0.533 16.196 1.00 98.88 261 ILE A CA 1
ATOM 1913 C C . ILE A 1 261 ? -5.209 0.195 17.195 1.00 98.88 261 ILE A C 1
ATOM 1915 O O . ILE A 1 261 ? -6.376 0.477 16.921 1.00 98.88 261 ILE A O 1
ATOM 1919 N N . VAL A 1 262 ? -4.858 -0.345 18.369 1.00 98.81 262 VAL A N 1
ATOM 1920 C CA . VAL A 1 262 ? -5.807 -0.646 19.458 1.00 98.81 262 VAL A CA 1
ATOM 1921 C C . VAL A 1 262 ? -6.538 0.623 19.907 1.00 98.81 262 VAL A C 1
ATOM 1923 O O . VAL A 1 262 ? -7.769 0.666 19.930 1.00 98.81 262 VAL A O 1
ATOM 1926 N N . SER A 1 263 ? -5.793 1.697 20.175 1.00 98.50 263 SER A N 1
ATOM 1927 C CA . SER A 1 263 ? -6.352 2.985 20.599 1.00 98.50 263 SER A CA 1
ATOM 1928 C C . SER A 1 263 ? -7.304 3.574 19.554 1.00 98.50 263 SER A C 1
ATOM 1930 O O . SER A 1 263 ? -8.375 4.080 19.902 1.00 98.50 263 SER A O 1
ATOM 1932 N N . ALA A 1 264 ? -6.962 3.482 18.266 1.00 98.56 264 ALA A N 1
ATOM 1933 C CA . ALA A 1 264 ? -7.825 3.935 17.180 1.00 98.56 264 ALA A CA 1
ATOM 1934 C C . ALA A 1 264 ? -9.092 3.084 17.040 1.00 98.56 264 ALA A C 1
ATOM 1936 O O . ALA A 1 264 ? -10.162 3.646 16.797 1.00 98.56 264 ALA A O 1
ATOM 1937 N N . ALA A 1 265 ? -8.997 1.766 17.240 1.00 98.56 265 ALA A N 1
ATOM 1938 C CA . ALA A 1 265 ? -10.139 0.856 17.223 1.00 98.56 265 ALA A CA 1
ATOM 1939 C C . ALA A 1 265 ? -11.146 1.200 18.333 1.00 98.56 265 ALA A C 1
ATOM 1941 O O . ALA A 1 265 ? -12.323 1.445 18.060 1.00 98.56 265 ALA A O 1
ATOM 1942 N N . ILE A 1 266 ? -10.668 1.349 19.570 1.00 97.88 266 ILE A N 1
ATOM 1943 C CA . ILE A 1 266 ? -11.490 1.787 20.709 1.00 97.88 266 ILE A CA 1
ATOM 1944 C C . ILE A 1 266 ? -12.062 3.192 20.460 1.00 97.88 266 ILE A C 1
ATOM 1946 O O . ILE A 1 266 ? -13.220 3.482 20.768 1.00 97.88 266 ILE A O 1
ATOM 1950 N N . GLY A 1 267 ? -11.264 4.088 19.876 1.00 97.56 267 GLY A N 1
ATOM 1951 C CA . GLY A 1 267 ? -11.677 5.450 19.553 1.00 97.56 267 GLY A CA 1
ATOM 1952 C C . GLY A 1 267 ? -12.788 5.527 18.500 1.00 97.56 267 GLY A C 1
ATOM 1953 O O . GLY A 1 267 ? -13.702 6.343 18.640 1.00 97.56 267 GLY A O 1
ATOM 1954 N N . VAL A 1 268 ? -12.738 4.697 17.451 1.00 97.19 268 VAL A N 1
ATOM 1955 C CA . VAL A 1 268 ? -13.756 4.693 16.386 1.00 97.19 268 VAL A CA 1
ATOM 1956 C C . VAL A 1 268 ? -15.058 4.029 16.839 1.00 97.19 268 VAL A C 1
ATOM 1958 O O . VAL A 1 268 ? -16.130 4.509 16.469 1.00 97.19 268 VAL A O 1
ATOM 1961 N N . LEU A 1 269 ? -14.995 3.029 17.723 1.00 94.88 269 LEU A N 1
ATOM 1962 C CA . LEU A 1 269 ? -16.176 2.415 18.344 1.00 94.88 269 LEU A CA 1
ATOM 1963 C C . LEU A 1 269 ? -17.041 3.445 19.087 1.00 94.88 269 LEU A C 1
ATOM 1965 O O . LEU A 1 269 ? -18.251 3.505 18.886 1.00 94.88 269 LEU A O 1
ATOM 1969 N N . LYS A 1 270 ? -16.421 4.373 19.822 1.00 92.44 270 LYS A N 1
ATOM 1970 C CA . LYS A 1 270 ? -17.139 5.478 20.488 1.00 92.44 270 LYS A CA 1
ATOM 1971 C C . LYS A 1 270 ? -17.852 6.427 19.514 1.00 92.44 270 LYS A C 1
ATOM 1973 O O . LYS A 1 270 ? -18.735 7.178 19.922 1.00 92.44 270 LYS A O 1
ATOM 1978 N N . LYS A 1 271 ? -17.449 6.468 18.235 1.00 85.69 271 LYS A N 1
ATOM 1979 C CA . LYS A 1 271 ? -18.153 7.232 17.186 1.00 85.69 271 LYS A CA 1
ATOM 1980 C C . LYS A 1 271 ? -19.347 6.456 16.629 1.00 85.69 271 LYS A C 1
ATOM 1982 O O . LYS A 1 271 ? -20.328 7.092 16.259 1.00 85.69 271 LYS A O 1
ATOM 1987 N N . LYS A 1 272 ? -19.255 5.121 16.577 1.00 82.62 272 LYS A N 1
ATOM 1988 C CA . LYS A 1 272 ? -20.348 4.215 16.187 1.00 82.62 272 LYS A CA 1
ATOM 1989 C C . LYS A 1 272 ? -21.521 4.327 17.163 1.00 82.62 272 LYS A C 1
ATOM 1991 O O . LYS A 1 272 ? -22.640 4.490 16.716 1.00 82.62 272 LYS A O 1
ATOM 1996 N N . GLU A 1 273 ? -21.257 4.363 18.469 1.00 79.12 273 GLU A N 1
ATOM 1997 C CA . GLU A 1 273 ? -22.291 4.487 19.518 1.00 79.12 273 GLU A CA 1
ATOM 1998 C C . GLU A 1 273 ? -23.051 5.826 19.520 1.00 79.12 273 GLU A C 1
ATOM 2000 O O . GLU A 1 273 ? -24.107 5.940 20.135 1.00 79.12 273 GLU A O 1
ATOM 2005 N N . LYS A 1 274 ? -22.505 6.864 18.873 1.00 71.06 274 LYS A N 1
ATOM 2006 C CA . LYS A 1 274 ? -23.107 8.209 18.813 1.00 71.06 274 LYS A CA 1
ATOM 2007 C C . LYS A 1 274 ? -23.993 8.438 17.584 1.00 71.06 274 LYS A C 1
ATOM 2009 O O . LYS A 1 274 ? -24.541 9.533 17.458 1.00 71.06 274 LYS A O 1
ATOM 2014 N N . ARG A 1 275 ? -24.057 7.477 16.660 1.00 60.66 275 ARG A N 1
ATOM 2015 C CA . ARG A 1 275 ? -24.894 7.513 15.454 1.00 60.66 275 ARG A CA 1
ATOM 2016 C C . ARG A 1 275 ? -26.126 6.648 15.652 1.00 60.66 275 ARG A C 1
ATOM 2018 O O . ARG A 1 275 ? -27.179 7.068 15.133 1.00 60.66 275 ARG A O 1
#

Radius of gyration: 18.55 Å; Cα contacts (8 Å, |Δi|>4): 621; chains: 1; bounding box: 49×37×54 Å

Secondary structure (DSSP, 8-state):
-TT-GGG-----S-HHHHHHHHHHHHHTT---EEEEEHHIIIIISHHHIIIIIIITT---EEEEES-BTTTTTT-TTT-BSSHHHHHHHSTT-EEE--SSHHHHHHHHHHHHHS-S-EEEE--SS-------TT----TT--EEEE--SSEEEEE-TTHHHHHHHHHHHHHHTT--EEEEE--EEES--HHHHHHHHHHHS-EEEEEEEETTTSHHHHHHHHHHHT----EEEEEE-S------SSHHHHHHHTT-SHHHHHHHHHHHHHHHTT-

Foldseek 3Di:
DVVCPVLDDDPDPCLLVLLVVQLVCQVVVDQDEREDALLCCQPPNLVSCQVSAQVVQGNYEYEHEQEFCLVQAVFQSRYHFCSQLRQVPRHQEWEFFAAAPQRVVVCPVVSSPDGTHYYYYYRPAGAQDQDDHPDDDDRQDKDWSFDFAAEEEEEGYSLQNLVVVLCVVCVVVVHTYTYIYFRILVVHNLVVLQVRCVRRLEYEYAYSHECPRHSVVSSCVSCVPPNPGQYHYFYQDPDTFGHDPGRQVRCVVRQSGSVSSNVRSVVSSVVSVVD

Mean predicted aligned error: 2.92 Å